Protein AF-A0A914GJY1-F1 (afdb_monomer_lite)

Foldseek 3Di:
DVVVVVVVVVVVVVVVVVVVPLQLVLLVLLLVLLVVLLVLLVVLLVLLVLLLVLVVPDPVPPQQPPNVLSVLVSVLSVLVSVLSVQLSVQSVVCSVVGGHDPDPVLSVQLVVLSVVVVVVVVPDDDDDDDDDDDSVVSNVVSVVVSVVSVVVSVVSVVSSVSSLVSTPCNVVSVVVSVVSVVVSVVSVVVSVVSVVVRVVD

Secondary structure (DSSP, 8-state):
-HHHHHHHHHHHHHHHHHHTTTTSHHHHHHHHHHHHHHHHHHHHHHHHHHHHHHHHTSS---STTHHHHHHHHHHHHHHHHHHHHHHHHHHHHTGGGPPP---HHHHHHHHHHHHHHHHHHH-----PPPPP--HHHHHHHHHHHHHHHHHHHHHHHHHHHHHHTT-TTHHHHHHHTHHHHHHHHHHHHHHHHHHHHHHH-

Radius of gyration: 23.26 Å; chains: 1; bounding box: 63×48×64 Å

pLDDT: mean 80.48, std 15.13, range [44.75, 97.62]

Structure (mmCIF, N/CA/C/O backbone):
data_AF-A0A914GJY1-F1
#
_entry.id   AF-A0A914GJY1-F1
#
loop_
_atom_site.group_PDB
_atom_site.id
_atom_site.type_symbol
_atom_site.label_atom_id
_atom_site.label_alt_id
_atom_site.label_comp_id
_atom_site.label_asym_id
_atom_site.label_entity_id
_atom_site.label_seq_id
_atom_site.pdbx_PDB_ins_code
_atom_site.Cartn_x
_atom_site.Cartn_y
_atom_site.Cartn_z
_atom_site.occupancy
_atom_site.B_iso_or_equiv
_atom_site.auth_seq_id
_atom_site.auth_comp_id
_atom_site.auth_asym_id
_atom_site.auth_atom_id
_atom_site.pdbx_PDB_model_num
ATOM 1 N N . MET A 1 1 ? -38.213 27.086 36.886 1.00 54.22 1 MET A N 1
ATOM 2 C CA . MET A 1 1 ? -38.023 25.679 36.464 1.00 54.22 1 MET A CA 1
ATOM 3 C C . MET A 1 1 ? -37.546 25.522 35.014 1.00 54.22 1 MET A C 1
ATOM 5 O O . MET A 1 1 ? -36.646 24.724 34.803 1.00 54.22 1 MET A O 1
ATOM 9 N N . LEU A 1 2 ? -38.019 26.310 34.032 1.00 52.31 2 LEU A N 1
ATOM 10 C CA . LEU A 1 2 ? -37.572 26.186 32.624 1.00 52.31 2 LEU A CA 1
ATOM 11 C C . LEU A 1 2 ? -36.054 26.357 32.381 1.00 52.31 2 LEU A C 1
ATOM 13 O O . LEU A 1 2 ? -35.502 25.686 31.516 1.00 52.31 2 LEU A O 1
ATOM 17 N N . LYS A 1 3 ? -35.358 27.206 33.153 1.00 54.81 3 LYS A N 1
ATOM 18 C CA . LYS A 1 3 ? -33.901 27.415 33.005 1.00 54.81 3 LYS A CA 1
ATOM 19 C C . LYS A 1 3 ? -33.065 26.168 33.341 1.00 54.81 3 LYS A C 1
ATOM 21 O O . LYS A 1 3 ? -32.012 25.972 32.751 1.00 54.81 3 LYS A O 1
ATOM 26 N N . PHE A 1 4 ? -33.545 25.316 34.249 1.00 54.59 4 PHE A N 1
ATOM 27 C CA . PHE A 1 4 ? -32.849 24.083 34.636 1.00 54.59 4 PHE A CA 1
ATOM 28 C C . PHE A 1 4 ? -32.958 23.004 33.553 1.00 54.59 4 PHE A C 1
ATOM 30 O O . PHE A 1 4 ? -31.985 22.311 33.276 1.00 54.59 4 PHE A O 1
ATOM 37 N N . ILE A 1 5 ? -34.118 22.917 32.893 1.00 65.62 5 ILE A N 1
ATOM 38 C CA . ILE A 1 5 ? -34.362 21.967 31.801 1.00 65.62 5 ILE A CA 1
ATOM 39 C C . ILE A 1 5 ? -33.460 22.302 30.606 1.00 65.62 5 ILE A C 1
ATOM 41 O O . ILE A 1 5 ? -32.773 21.418 30.107 1.00 65.62 5 ILE A O 1
ATOM 45 N N . PHE A 1 6 ? -33.361 23.582 30.225 1.00 64.06 6 PHE A N 1
ATOM 46 C CA . PHE A 1 6 ? -32.471 24.014 29.140 1.00 64.06 6 PHE A CA 1
ATOM 47 C C . PHE A 1 6 ? -30.992 23.701 29.409 1.00 64.06 6 PHE A C 1
ATOM 49 O O . PHE A 1 6 ? -30.307 23.234 28.503 1.00 64.06 6 PHE A O 1
ATOM 56 N N . CYS A 1 7 ? -30.498 23.894 30.638 1.00 64.94 7 CYS A N 1
ATOM 57 C CA . CYS A 1 7 ? -29.113 23.552 30.980 1.00 64.94 7 CYS A CA 1
ATOM 58 C 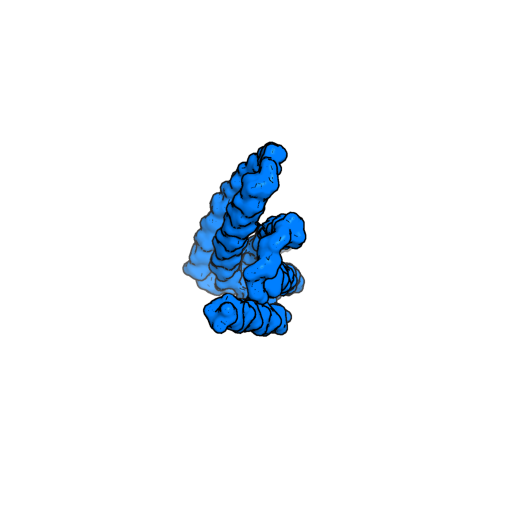C . CYS A 1 7 ? -28.836 22.047 30.885 1.00 64.94 7 CYS A C 1
ATOM 60 O O . CYS A 1 7 ? -27.784 21.654 30.387 1.00 64.94 7 CYS A O 1
ATOM 62 N N . ILE A 1 8 ? -29.774 21.203 31.324 1.00 67.31 8 ILE A N 1
ATOM 63 C CA . ILE A 1 8 ? -29.623 19.744 31.259 1.00 67.31 8 ILE A CA 1
ATOM 64 C C . ILE A 1 8 ? -29.657 19.270 29.799 1.00 67.31 8 ILE A C 1
ATOM 66 O O . ILE A 1 8 ? -28.807 18.481 29.396 1.00 67.31 8 ILE A O 1
ATOM 70 N N . SER A 1 9 ? -30.564 19.802 28.974 1.00 65.44 9 SER A N 1
ATOM 71 C CA . SER A 1 9 ? -30.626 19.485 27.541 1.00 65.44 9 SER A CA 1
ATOM 72 C C . SER A 1 9 ? -29.357 19.905 26.791 1.00 65.44 9 SER A C 1
ATOM 74 O O . SER A 1 9 ? -28.865 19.151 25.952 1.00 65.44 9 SER A O 1
ATOM 76 N N . LEU A 1 10 ? -28.790 21.074 27.119 1.00 62.69 10 LEU A N 1
ATOM 77 C CA . LEU A 1 10 ? -27.544 21.557 26.517 1.00 62.69 10 LEU A CA 1
ATOM 78 C C . LEU A 1 10 ? -26.340 20.702 26.944 1.00 62.69 10 LEU A C 1
ATOM 80 O O . LEU A 1 10 ? -25.514 20.347 26.109 1.00 62.69 10 LEU A O 1
ATOM 84 N N . LEU A 1 11 ? -26.263 20.320 28.224 1.00 59.31 11 LEU A N 1
ATOM 85 C CA . LEU A 1 11 ? -25.204 19.450 28.746 1.00 59.31 11 LEU A CA 1
ATOM 86 C C . LEU A 1 11 ? -25.262 18.044 28.135 1.00 59.31 11 LEU A C 1
ATOM 88 O O . LEU A 1 11 ? -24.224 17.517 27.750 1.00 59.31 11 LEU A O 1
ATOM 92 N N . ILE A 1 12 ? -26.453 17.464 27.960 1.00 62.69 12 ILE A N 1
ATOM 93 C CA . ILE A 1 12 ? -26.618 16.154 27.306 1.00 62.69 12 ILE A CA 1
ATOM 94 C C . ILE A 1 12 ? -26.189 16.215 25.829 1.00 62.69 12 ILE A C 1
ATOM 96 O O . ILE A 1 12 ? -25.520 15.301 25.346 1.00 62.69 12 ILE A O 1
ATOM 100 N N . LEU A 1 13 ? -26.505 17.301 25.113 1.00 56.94 13 LEU A N 1
ATOM 101 C CA . LEU A 1 13 ? -26.077 17.502 23.720 1.00 56.94 13 LEU A CA 1
ATOM 102 C C . LEU A 1 13 ? -24.557 17.681 23.575 1.00 56.94 13 LEU A C 1
ATOM 104 O O . LEU A 1 13 ? -23.968 17.171 22.617 1.00 56.94 13 LEU A O 1
ATOM 108 N N . ILE A 1 14 ? -23.914 18.367 24.524 1.00 58.53 14 ILE A N 1
ATOM 109 C CA . ILE A 1 14 ? -22.458 18.570 24.533 1.00 58.53 14 ILE A CA 1
ATOM 110 C C . ILE A 1 14 ? -21.733 17.275 24.931 1.00 58.53 14 ILE A C 1
ATOM 112 O O . ILE A 1 14 ? -20.758 16.902 24.280 1.00 58.53 14 ILE A O 1
ATOM 116 N N . CYS A 1 15 ? -22.229 16.542 25.933 1.00 50.97 15 CYS A N 1
ATOM 117 C CA . CYS A 1 15 ? -21.650 15.264 26.355 1.00 50.97 15 CYS A CA 1
ATOM 118 C C . CYS A 1 15 ? -21.777 14.181 25.277 1.00 50.97 15 CYS A C 1
ATOM 120 O O . CYS A 1 15 ? -20.811 13.461 25.040 1.00 50.97 15 CYS A O 1
ATOM 122 N N . ASN A 1 16 ? -22.911 14.099 24.570 1.00 50.75 16 ASN A N 1
ATOM 123 C CA . ASN A 1 16 ? -23.050 13.145 23.470 1.00 50.75 16 ASN A CA 1
ATOM 124 C C . ASN A 1 16 ? -22.098 13.471 22.312 1.00 50.75 16 ASN A C 1
ATOM 126 O O . ASN A 1 16 ? -21.442 12.568 21.814 1.00 50.75 16 ASN A O 1
ATOM 130 N N . ASN A 1 17 ? -21.919 14.739 21.927 1.00 49.06 17 ASN A N 1
ATOM 131 C CA . ASN A 1 17 ? -20.959 15.079 20.865 1.00 49.06 17 ASN A CA 1
ATOM 132 C C . ASN A 1 17 ? -19.495 14.808 21.256 1.00 49.06 17 ASN A C 1
ATOM 134 O O . ASN A 1 17 ? -18.688 14.475 20.391 1.00 49.06 17 ASN A O 1
ATOM 138 N N . TYR A 1 18 ? -19.140 14.916 22.541 1.00 45.25 18 TYR A N 1
ATOM 139 C CA . TYR A 1 18 ? -17.759 14.712 22.991 1.00 45.25 18 TYR A CA 1
ATOM 140 C C . TYR A 1 18 ? -17.352 13.230 23.056 1.00 45.25 18 TYR A C 1
ATOM 142 O O . TYR A 1 18 ? -16.187 12.904 22.843 1.00 45.25 18 TYR A O 1
ATOM 150 N N . VAL A 1 19 ? -18.300 12.318 23.300 1.00 45.97 19 VAL A N 1
ATOM 151 C CA . VAL A 1 19 ? -18.016 10.873 23.406 1.00 45.97 19 VAL A CA 1
ATOM 152 C C . VAL A 1 19 ? -17.827 10.210 22.030 1.00 45.97 19 VAL A C 1
ATOM 154 O O . VAL A 1 19 ? -17.056 9.261 21.910 1.00 45.97 19 VAL A O 1
ATOM 157 N N . PHE A 1 20 ? -18.429 10.742 20.960 1.00 46.06 20 PHE A N 1
ATOM 158 C CA . PHE A 1 20 ? -18.261 10.196 19.600 1.00 46.06 20 PHE A CA 1
ATOM 159 C C . PHE A 1 20 ? -16.915 10.544 18.931 1.00 46.06 20 PHE A C 1
ATOM 161 O O . PHE A 1 20 ? -16.546 9.910 17.941 1.00 46.06 20 PHE A O 1
ATOM 168 N N . GLY A 1 21 ? -16.157 11.513 19.459 1.00 49.25 21 GLY A N 1
ATOM 169 C CA . GLY A 1 21 ? -14.896 11.968 18.855 1.00 49.25 21 GLY A CA 1
ATOM 170 C C . GLY A 1 21 ? -13.715 10.998 18.999 1.00 49.25 21 GLY A C 1
ATOM 171 O O . GLY A 1 21 ? -12.808 11.015 18.170 1.00 49.25 21 GLY A O 1
ATOM 172 N N . ASP A 1 22 ? -13.728 10.134 20.018 1.00 58.69 22 ASP A N 1
ATOM 173 C CA . ASP A 1 22 ? -12.575 9.286 20.375 1.00 58.69 22 ASP A CA 1
ATOM 174 C C . ASP A 1 22 ? -12.608 7.911 19.671 1.00 58.69 22 ASP A C 1
ATOM 176 O O . ASP A 1 22 ? -11.579 7.268 19.456 1.00 58.69 22 ASP A O 1
ATOM 180 N N . VAL A 1 23 ? -13.800 7.458 19.260 1.00 63.50 23 VAL A N 1
ATOM 181 C CA . VAL A 1 23 ? -14.031 6.110 18.709 1.00 63.50 23 VAL A CA 1
ATOM 182 C C . VAL A 1 23 ? -13.524 5.977 17.270 1.00 63.50 23 VAL A C 1
ATOM 184 O O . VAL A 1 23 ? -12.837 5.016 16.921 1.00 63.50 23 VAL A O 1
ATOM 187 N N . THR A 1 24 ? -13.817 6.967 16.427 1.00 80.12 24 THR A N 1
ATOM 188 C CA . THR A 1 24 ? -13.477 6.944 14.994 1.00 80.12 24 THR A CA 1
ATOM 189 C C . THR A 1 24 ? -12.028 7.354 14.720 1.00 80.12 24 THR A C 1
ATOM 191 O O . THR A 1 24 ? -11.497 7.089 13.636 1.00 80.12 24 THR A O 1
ATOM 194 N N . GLN A 1 25 ? -11.349 7.937 15.714 1.00 85.88 25 GLN A N 1
ATOM 195 C CA . GLN A 1 25 ? -10.038 8.563 15.565 1.00 85.88 25 GLN A CA 1
ATOM 196 C C . GLN A 1 25 ? -8.974 7.600 15.016 1.00 85.88 25 GLN A C 1
ATOM 198 O O . GLN A 1 25 ? -8.203 7.967 14.130 1.00 85.88 25 GLN A O 1
ATOM 203 N N . PHE A 1 26 ? -8.912 6.350 15.491 1.00 88.81 26 PHE A N 1
ATOM 204 C CA . PHE A 1 26 ? -7.886 5.400 15.034 1.00 88.81 26 PHE A CA 1
ATOM 205 C C . PHE A 1 26 ? -8.090 4.943 13.586 1.00 88.81 26 PHE A C 1
ATOM 207 O O . PHE A 1 26 ? -7.110 4.790 12.850 1.00 88.81 26 PHE A O 1
ATOM 214 N N . CYS A 1 27 ? -9.340 4.747 13.162 1.00 91.94 27 CYS A N 1
ATOM 215 C CA . CYS A 1 27 ? -9.660 4.400 11.780 1.00 91.94 27 CYS A CA 1
ATOM 216 C C . CYS A 1 27 ? -9.466 5.587 10.832 1.00 91.94 27 CYS A C 1
ATOM 218 O O . CYS A 1 27 ? -8.887 5.410 9.760 1.00 91.94 27 CYS A O 1
ATOM 220 N N . ASP A 1 28 ? -9.831 6.798 11.251 1.00 90.81 28 ASP A N 1
ATOM 221 C CA . ASP A 1 28 ? -9.557 8.023 10.494 1.00 90.81 28 ASP A CA 1
ATOM 222 C C . ASP A 1 28 ? -8.043 8.253 10.324 1.00 90.81 28 ASP A C 1
ATOM 224 O O . ASP A 1 28 ? -7.530 8.456 9.222 1.00 90.81 28 ASP A O 1
ATOM 228 N N . ASN A 1 29 ? -7.275 8.082 11.401 1.00 89.50 29 ASN A N 1
ATOM 229 C CA . ASN A 1 29 ? -5.815 8.135 11.356 1.00 89.50 29 ASN A CA 1
ATOM 230 C C . ASN A 1 29 ? -5.211 7.070 10.430 1.00 89.50 29 ASN A C 1
ATOM 232 O O . ASN A 1 29 ? -4.209 7.319 9.748 1.00 89.50 29 ASN A O 1
ATOM 236 N N . TYR A 1 30 ? -5.804 5.874 10.388 1.00 93.00 30 TYR A N 1
ATOM 237 C CA . TYR A 1 30 ? -5.396 4.844 9.444 1.00 93.00 30 TYR A CA 1
ATOM 238 C C . TYR A 1 30 ? -5.675 5.264 7.995 1.00 93.00 30 TYR A C 1
ATOM 240 O O . TYR A 1 30 ? -4.777 5.139 7.157 1.00 93.00 30 TYR A O 1
ATOM 248 N N . ALA A 1 31 ? -6.856 5.821 7.710 1.00 94.06 31 ALA A N 1
ATOM 249 C CA . ALA A 1 31 ? -7.216 6.339 6.391 1.00 94.06 31 ALA A CA 1
ATOM 250 C C . ALA A 1 31 ? -6.254 7.446 5.927 1.00 94.06 31 ALA A C 1
ATOM 252 O O . ALA A 1 31 ? -5.714 7.360 4.823 1.00 94.06 31 ALA A O 1
ATOM 253 N N . LYS A 1 32 ? -5.920 8.405 6.800 1.00 92.06 32 LYS A N 1
ATOM 254 C CA . LYS A 1 32 ? -4.904 9.445 6.535 1.00 92.06 32 LYS A CA 1
ATOM 255 C C . LYS A 1 32 ? -3.522 8.857 6.234 1.00 92.06 32 LYS A C 1
ATOM 257 O O . LYS A 1 32 ? -2.812 9.325 5.345 1.00 92.06 32 LYS A O 1
ATOM 262 N N . CYS A 1 33 ? -3.119 7.795 6.938 1.00 92.75 33 CYS A N 1
ATOM 263 C CA . CYS A 1 33 ? -1.865 7.107 6.620 1.00 92.75 33 CYS A CA 1
ATOM 264 C C . CYS A 1 33 ? -1.912 6.450 5.232 1.00 92.75 33 CYS A C 1
ATOM 266 O O . CYS A 1 33 ? -0.930 6.502 4.487 1.00 92.75 33 CYS A O 1
ATOM 268 N N . LEU A 1 34 ? -3.040 5.825 4.877 1.00 95.12 34 LEU A N 1
ATOM 269 C CA . LEU A 1 34 ? -3.232 5.213 3.562 1.00 95.12 34 LEU A CA 1
ATOM 270 C C . LEU A 1 34 ? -3.213 6.248 2.437 1.00 95.12 34 LEU A C 1
ATOM 272 O O . LEU A 1 34 ? -2.607 5.983 1.405 1.00 95.12 34 LEU A O 1
ATOM 276 N N . GLU A 1 35 ? -3.786 7.428 2.649 1.00 94.50 35 GLU A N 1
ATOM 277 C CA . GLU A 1 35 ? -3.726 8.543 1.702 1.00 94.50 35 GLU A CA 1
ATOM 278 C C . GLU A 1 35 ? -2.277 8.968 1.412 1.00 94.50 35 GLU A C 1
ATOM 280 O O . GLU A 1 35 ? -1.859 9.052 0.259 1.00 94.50 35 GLU A O 1
ATOM 285 N N . GLN A 1 36 ? -1.448 9.122 2.444 1.00 91.94 36 GLN A N 1
ATOM 286 C CA . GLN A 1 36 ? -0.023 9.410 2.243 1.00 91.94 36 GLN A CA 1
ATOM 287 C C . GLN A 1 36 ? 0.720 8.257 1.561 1.00 91.94 36 GLN A C 1
ATOM 289 O O . GLN A 1 36 ? 1.655 8.469 0.782 1.00 91.94 36 GLN A O 1
ATOM 294 N N . LEU A 1 37 ? 0.346 7.011 1.870 1.00 93.62 37 LEU A N 1
ATOM 295 C CA . LEU A 1 37 ? 0.903 5.842 1.196 1.00 93.62 37 LEU A CA 1
ATOM 296 C C . LEU A 1 37 ? 0.558 5.852 -0.292 1.00 93.62 37 LEU A C 1
ATOM 298 O O . LEU A 1 37 ? 1.426 5.531 -1.106 1.00 93.62 37 LEU A O 1
ATOM 302 N N . GLU A 1 38 ? -0.664 6.241 -0.633 1.00 94.81 38 GLU A N 1
ATOM 303 C CA . GLU A 1 38 ? -1.133 6.409 -1.999 1.00 94.81 38 GLU A CA 1
ATOM 304 C C . GLU A 1 38 ? -0.347 7.503 -2.728 1.00 94.81 38 GLU A C 1
ATOM 306 O O . GLU A 1 38 ? 0.230 7.229 -3.783 1.00 94.81 38 GLU A O 1
ATOM 311 N N . GLU A 1 39 ? -0.232 8.702 -2.148 1.00 92.56 39 GLU A N 1
ATOM 312 C CA . GLU A 1 39 ? 0.570 9.799 -2.706 1.00 92.56 39 GLU A CA 1
ATOM 313 C C . GLU A 1 39 ? 1.999 9.317 -2.994 1.00 92.56 39 GLU A C 1
ATOM 315 O O . GLU A 1 39 ? 2.532 9.474 -4.099 1.00 92.56 39 GLU A O 1
ATOM 320 N N . LYS A 1 40 ? 2.598 8.601 -2.035 1.00 90.75 40 LYS A N 1
ATOM 321 C CA . LYS A 1 40 ? 3.940 8.052 -2.212 1.00 90.75 40 LYS A CA 1
ATOM 322 C C . LYS A 1 40 ? 4.007 6.968 -3.287 1.00 90.75 40 LYS A C 1
ATOM 324 O O . LYS A 1 40 ? 5.017 6.844 -3.983 1.00 90.75 40 LYS A O 1
ATOM 329 N N . GLN A 1 41 ? 2.970 6.147 -3.429 1.00 92.94 41 GLN A N 1
ATOM 330 C CA . GLN A 1 41 ? 2.875 5.149 -4.493 1.00 92.94 41 GLN A CA 1
ATOM 331 C C . GLN A 1 41 ? 2.775 5.809 -5.874 1.00 92.94 41 GLN A C 1
ATOM 333 O O . GLN A 1 41 ? 3.468 5.349 -6.790 1.00 92.94 41 GLN A O 1
ATOM 338 N N . ARG A 1 42 ? 1.996 6.893 -6.013 1.00 92.81 42 ARG A N 1
ATOM 339 C CA . ARG A 1 42 ? 1.894 7.697 -7.244 1.00 92.81 42 ARG A CA 1
ATOM 340 C C . ARG A 1 42 ? 3.249 8.309 -7.611 1.00 92.81 42 ARG A C 1
ATOM 342 O O . ARG A 1 42 ? 3.744 8.062 -8.710 1.00 92.81 42 ARG A O 1
ATOM 349 N N . GLU A 1 43 ? 3.919 8.949 -6.654 1.00 88.94 43 GLU A N 1
ATOM 350 C CA . GLU A 1 43 ? 5.268 9.508 -6.831 1.00 88.94 43 GLU A CA 1
ATOM 351 C C . GLU A 1 43 ? 6.279 8.434 -7.281 1.00 88.94 43 GLU A C 1
ATOM 353 O O . GLU A 1 43 ? 7.076 8.630 -8.205 1.00 88.94 43 GLU A O 1
ATOM 358 N N . CYS A 1 44 ? 6.243 7.246 -6.666 1.00 88.06 44 CYS A N 1
ATOM 359 C CA . CYS A 1 44 ? 7.123 6.162 -7.090 1.00 88.06 44 CYS A CA 1
ATOM 360 C C . CYS A 1 44 ? 6.814 5.705 -8.516 1.00 88.06 44 CYS A C 1
ATOM 362 O O . CYS A 1 44 ? 7.756 5.430 -9.262 1.00 88.06 44 CYS A O 1
ATOM 364 N N . ARG A 1 45 ? 5.537 5.623 -8.912 1.00 87.62 45 ARG A N 1
ATOM 365 C CA . ARG A 1 45 ? 5.120 5.208 -10.260 1.00 87.62 45 ARG A CA 1
ATOM 366 C C . ARG A 1 45 ? 5.701 6.117 -11.342 1.00 87.62 45 ARG A C 1
ATOM 368 O O . ARG A 1 45 ? 6.173 5.603 -12.355 1.00 87.62 45 ARG A O 1
ATOM 375 N N . GLU A 1 46 ? 5.765 7.422 -11.101 1.00 86.44 46 GLU A N 1
ATOM 376 C CA . GLU A 1 46 ? 6.435 8.373 -11.998 1.00 86.44 46 GLU A CA 1
ATOM 377 C C . GLU A 1 46 ? 7.934 8.077 -12.130 1.00 86.44 46 GLU A C 1
ATOM 379 O O . GLU A 1 46 ? 8.469 8.028 -13.240 1.00 86.44 46 GLU A O 1
ATOM 384 N N . SER A 1 47 ? 8.614 7.784 -11.013 1.00 82.81 47 SER A N 1
ATOM 385 C CA . SER A 1 47 ? 10.038 7.413 -11.037 1.00 82.81 47 SER A CA 1
ATOM 386 C C . SER A 1 47 ? 10.300 6.121 -11.830 1.00 82.81 47 SER A C 1
ATOM 388 O O . SER A 1 47 ? 11.288 6.035 -12.564 1.00 82.81 47 SER A O 1
ATOM 390 N N . PHE A 1 48 ? 9.389 5.142 -11.749 1.00 82.88 48 PHE A N 1
ATOM 391 C CA . PHE A 1 48 ? 9.437 3.913 -12.547 1.00 82.88 48 PHE A CA 1
ATOM 392 C C . PHE A 1 48 ? 9.177 4.183 -14.031 1.00 82.88 48 PHE A C 1
ATOM 394 O O . PHE A 1 48 ? 9.866 3.632 -14.886 1.00 82.88 48 PHE A O 1
ATOM 401 N N . ALA A 1 49 ? 8.217 5.050 -14.358 1.00 83.94 49 ALA A N 1
ATOM 402 C CA . ALA A 1 49 ? 7.939 5.426 -15.741 1.00 83.94 49 ALA A CA 1
ATOM 403 C C . ALA A 1 49 ? 9.147 6.129 -16.385 1.00 83.94 49 ALA A C 1
ATOM 405 O O . ALA A 1 49 ? 9.526 5.815 -17.511 1.00 83.94 49 ALA A O 1
ATOM 406 N N . LEU A 1 50 ? 9.817 7.021 -15.647 1.00 82.19 50 LEU A N 1
ATOM 407 C CA . LEU A 1 50 ? 11.049 7.660 -16.110 1.00 82.19 50 LEU A CA 1
ATOM 408 C C . LEU A 1 50 ? 12.177 6.639 -16.313 1.00 82.19 50 LEU A C 1
ATOM 410 O O . LEU A 1 50 ? 12.937 6.739 -17.276 1.00 82.19 50 LEU A O 1
ATOM 414 N N . ARG A 1 51 ? 12.278 5.633 -15.434 1.00 79.44 51 ARG A N 1
ATOM 415 C CA . ARG A 1 51 ? 13.237 4.535 -15.592 1.00 79.44 51 ARG A CA 1
ATOM 416 C C . ARG A 1 51 ? 12.975 3.727 -16.859 1.00 79.44 51 ARG A C 1
ATOM 418 O O . ARG A 1 51 ? 13.943 3.391 -17.536 1.00 79.44 51 ARG A O 1
ATOM 425 N N . ARG A 1 52 ? 11.707 3.446 -17.169 1.00 78.94 52 ARG A N 1
ATOM 426 C CA . ARG A 1 52 ? 11.293 2.739 -18.386 1.00 78.94 52 ARG A CA 1
ATOM 427 C C . ARG A 1 52 ? 11.768 3.465 -19.641 1.00 78.94 52 ARG A C 1
ATOM 429 O O . ARG A 1 52 ? 12.499 2.870 -20.419 1.00 78.94 52 ARG A O 1
ATOM 436 N N . LYS A 1 53 ? 11.466 4.762 -19.757 1.00 80.75 53 LYS A N 1
ATOM 437 C CA . LYS A 1 53 ? 11.889 5.595 -20.898 1.00 80.75 53 LYS A CA 1
ATOM 438 C C . LYS A 1 53 ? 13.408 5.578 -21.093 1.00 80.75 53 LYS A C 1
ATOM 440 O O . LYS A 1 53 ? 13.893 5.372 -22.191 1.00 80.75 53 LYS A O 1
ATOM 445 N N . VAL A 1 54 ? 14.177 5.699 -20.005 1.00 77.94 54 VAL A N 1
ATOM 446 C CA . VAL A 1 54 ? 15.653 5.646 -20.059 1.00 77.94 54 VAL A CA 1
ATOM 447 C C . VAL A 1 54 ? 16.188 4.265 -20.469 1.00 77.94 54 VAL A C 1
ATOM 449 O O . VAL A 1 54 ? 17.309 4.176 -20.963 1.00 77.94 54 VAL A O 1
ATOM 452 N N . LEU A 1 55 ? 15.447 3.184 -20.205 1.00 73.81 55 LEU A N 1
ATOM 453 C CA . LEU A 1 55 ? 15.814 1.840 -20.658 1.00 73.81 55 LEU A CA 1
ATOM 454 C C . LEU A 1 55 ? 15.481 1.642 -22.141 1.00 73.81 55 LEU A C 1
ATOM 456 O O . LEU A 1 55 ? 16.308 1.067 -22.834 1.00 73.81 55 LEU A O 1
ATOM 460 N N . GLU A 1 56 ? 14.332 2.142 -22.601 1.00 74.44 56 GLU A N 1
ATOM 461 C CA . GLU A 1 56 ? 13.910 2.122 -24.012 1.00 74.44 56 GLU A CA 1
ATOM 462 C C . GLU A 1 56 ? 14.832 2.977 -24.902 1.00 74.44 56 GLU A C 1
ATOM 464 O O . GLU A 1 56 ? 15.141 2.579 -26.014 1.00 74.44 56 GLU A O 1
ATOM 469 N N . GLU A 1 57 ? 15.341 4.108 -24.397 1.00 73.75 57 GLU A N 1
ATOM 470 C CA . GLU A 1 57 ? 16.322 4.969 -25.089 1.00 73.75 57 GLU A CA 1
ATOM 471 C C . GLU A 1 57 ? 17.745 4.371 -25.164 1.00 73.75 57 GLU A C 1
ATOM 473 O O . GLU A 1 57 ? 18.640 4.988 -25.742 1.00 73.75 57 GLU A O 1
ATOM 478 N N . SER A 1 58 ? 18.010 3.233 -24.515 1.00 63.31 58 SER A N 1
ATOM 479 C CA . SER A 1 58 ? 19.328 2.593 -24.543 1.00 63.31 58 SER A CA 1
ATOM 480 C C . SER A 1 58 ? 19.275 1.289 -25.329 1.00 63.31 58 SER A C 1
ATOM 482 O O . SER A 1 58 ? 18.564 0.391 -24.894 1.00 63.31 58 SER A O 1
ATOM 484 N N . ASP A 1 59 ? 20.114 1.137 -26.363 1.00 57.12 59 ASP A N 1
ATOM 485 C CA . ASP A 1 59 ? 20.309 -0.092 -27.178 1.00 57.12 59 ASP A CA 1
ATOM 486 C C . ASP A 1 59 ? 20.833 -1.314 -26.380 1.00 57.12 59 ASP A C 1
ATOM 488 O O . ASP A 1 59 ? 21.301 -2.313 -26.917 1.00 57.12 59 ASP A O 1
ATOM 492 N N . ASP A 1 60 ? 20.767 -1.253 -25.051 1.00 57.22 60 ASP A N 1
ATOM 493 C CA . ASP A 1 60 ? 21.179 -2.271 -24.084 1.00 57.22 60 ASP A CA 1
ATOM 494 C C . ASP A 1 60 ? 20.059 -3.325 -23.904 1.00 57.22 60 ASP A C 1
ATOM 496 O O . ASP A 1 60 ? 19.717 -3.715 -22.774 1.00 57.22 60 ASP A O 1
ATOM 500 N N . ASP A 1 61 ? 19.478 -3.742 -25.040 1.00 51.41 61 ASP A N 1
ATOM 501 C CA . ASP A 1 61 ? 18.352 -4.680 -25.201 1.00 51.41 61 ASP A CA 1
ATOM 502 C C . ASP A 1 61 ? 18.778 -6.149 -24.961 1.00 51.41 61 ASP A C 1
ATOM 504 O O . ASP A 1 61 ? 17.968 -7.069 -24.879 1.00 51.41 61 ASP A O 1
ATOM 508 N N . SER A 1 62 ? 20.073 -6.386 -24.723 1.00 54.62 62 SER A N 1
ATOM 509 C CA . SER A 1 62 ? 20.698 -7.714 -24.637 1.00 54.62 62 SER A CA 1
ATOM 510 C C . SER A 1 62 ? 20.538 -8.459 -23.300 1.00 54.62 62 SER A C 1
ATOM 512 O O . SER A 1 62 ? 21.287 -9.390 -23.014 1.00 54.62 62 SER A O 1
ATOM 514 N N . LYS A 1 63 ? 19.565 -8.113 -22.442 1.00 61.53 63 LYS A N 1
ATOM 515 C CA . LYS A 1 63 ? 19.241 -8.959 -21.270 1.00 61.53 63 LYS A CA 1
ATOM 516 C C . LYS A 1 63 ? 17.814 -9.474 -21.356 1.00 61.53 63 LYS A C 1
ATOM 518 O O . LYS A 1 63 ? 16.896 -8.731 -21.015 1.00 61.53 63 LYS A O 1
ATOM 523 N N . CYS A 1 64 ? 17.693 -10.767 -21.667 1.00 61.59 64 CYS A N 1
ATOM 524 C CA . CYS A 1 64 ? 16.513 -11.647 -21.752 1.00 61.59 64 CYS A CA 1
ATOM 525 C C . CYS A 1 64 ? 15.264 -11.292 -20.885 1.00 61.59 64 CYS A C 1
ATOM 527 O O . CYS A 1 64 ? 14.150 -11.650 -21.249 1.00 61.59 64 CYS A O 1
ATOM 529 N N . SER A 1 65 ? 15.364 -10.542 -19.772 1.00 64.69 65 SER A N 1
ATOM 530 C CA . SER A 1 65 ? 14.187 -10.047 -19.017 1.00 64.69 65 SER A CA 1
ATOM 531 C C . SER A 1 65 ? 14.269 -8.650 -18.395 1.00 64.69 65 SER A C 1
ATOM 533 O O . SER A 1 65 ? 13.519 -8.368 -17.458 1.00 64.69 65 SER A O 1
ATOM 535 N N . LYS A 1 66 ? 15.122 -7.718 -18.841 1.00 72.88 66 LYS A N 1
ATOM 536 C CA . LYS A 1 66 ? 15.097 -6.360 -18.238 1.00 72.88 66 LYS A CA 1
ATOM 537 C C . LYS A 1 66 ? 13.739 -5.670 -18.439 1.00 72.88 66 LYS A C 1
ATOM 539 O O . LYS A 1 66 ? 13.182 -5.175 -17.460 1.00 72.88 66 LYS A O 1
ATOM 544 N N . LYS A 1 67 ? 13.209 -5.686 -19.667 1.00 75.94 67 LYS A N 1
ATOM 545 C CA . LYS A 1 67 ? 11.928 -5.062 -20.036 1.00 75.94 67 LYS A CA 1
ATOM 546 C C . LYS A 1 67 ? 10.744 -5.771 -19.375 1.00 75.94 67 LYS A C 1
ATOM 548 O O . LYS A 1 67 ? 10.075 -5.173 -18.542 1.00 75.94 67 LYS A O 1
ATOM 553 N N . ARG A 1 68 ? 10.609 -7.088 -19.586 1.00 82.19 68 ARG A N 1
ATOM 554 C CA . ARG A 1 68 ? 9.553 -7.913 -18.968 1.00 82.19 68 ARG A CA 1
ATOM 555 C C . ARG A 1 68 ? 9.521 -7.810 -17.441 1.00 82.19 68 ARG A C 1
ATOM 557 O O . ARG A 1 68 ? 8.459 -7.616 -16.861 1.00 82.19 68 ARG A O 1
ATOM 564 N N . ASN A 1 69 ? 10.670 -7.885 -16.760 1.00 83.75 69 ASN A N 1
ATOM 565 C CA . ASN A 1 69 ? 10.695 -7.706 -15.304 1.00 83.75 69 ASN A CA 1
ATOM 566 C C . ASN A 1 69 ? 10.270 -6.293 -14.900 1.00 83.75 69 ASN A C 1
ATOM 568 O O . ASN A 1 69 ? 9.624 -6.128 -13.867 1.00 83.75 69 ASN A O 1
ATOM 572 N N . HIS A 1 70 ? 10.673 -5.274 -15.663 1.00 82.88 70 HIS A N 1
ATOM 573 C CA . HIS A 1 70 ? 10.293 -3.894 -15.395 1.00 82.88 70 HIS A CA 1
ATOM 574 C C . HIS A 1 70 ? 8.779 -3.695 -15.538 1.00 82.88 70 HIS A C 1
ATOM 576 O O . HIS A 1 70 ? 8.172 -3.091 -14.654 1.00 82.88 70 HIS A O 1
ATOM 582 N N . ASP A 1 71 ? 8.171 -4.259 -16.581 1.00 84.69 71 ASP A N 1
ATOM 583 C CA . ASP A 1 71 ? 6.724 -4.214 -16.808 1.00 84.69 71 ASP A CA 1
ATOM 584 C C . ASP A 1 71 ? 5.964 -4.921 -15.678 1.00 84.69 71 ASP A C 1
ATOM 586 O O . ASP A 1 71 ? 5.098 -4.317 -15.046 1.00 84.69 71 ASP A O 1
ATOM 590 N N . LEU A 1 72 ? 6.401 -6.121 -15.278 1.00 89.50 72 LEU A N 1
ATOM 591 C CA . LEU A 1 72 ? 5.837 -6.823 -14.118 1.00 89.50 72 LEU A CA 1
ATOM 592 C C . LEU A 1 72 ? 5.958 -5.999 -12.818 1.00 89.50 72 LEU A C 1
ATOM 594 O O . LEU A 1 72 ? 5.026 -5.957 -12.018 1.00 89.50 72 LEU A O 1
ATOM 598 N N . HIS A 1 73 ? 7.085 -5.312 -12.578 1.00 87.38 73 HIS A N 1
ATOM 599 C CA . HIS A 1 73 ? 7.239 -4.414 -11.415 1.00 87.38 73 HIS A CA 1
ATOM 600 C C . HIS A 1 73 ? 6.294 -3.213 -11.467 1.00 87.38 73 HIS A C 1
ATOM 602 O O . HIS A 1 73 ? 5.794 -2.776 -10.420 1.00 87.38 73 HIS A O 1
ATOM 608 N N . TYR A 1 74 ? 6.083 -2.663 -12.660 1.00 87.69 74 TYR A N 1
ATOM 609 C CA . TYR A 1 74 ? 5.182 -1.544 -12.889 1.00 87.69 74 TYR A CA 1
ATOM 610 C C . TYR A 1 74 ? 3.730 -1.947 -12.614 1.00 87.69 74 TYR A C 1
ATOM 612 O O . TYR A 1 74 ? 3.054 -1.276 -11.833 1.00 87.69 74 TYR A O 1
ATOM 620 N N . GLU A 1 75 ? 3.292 -3.088 -13.146 1.00 91.38 75 GLU A N 1
ATOM 621 C CA . GLU A 1 75 ? 1.951 -3.639 -12.928 1.00 91.38 75 GLU A CA 1
ATOM 622 C C . GLU A 1 75 ? 1.707 -4.000 -11.459 1.00 91.38 75 GLU A C 1
ATOM 624 O O . GLU A 1 75 ? 0.708 -3.580 -10.877 1.00 91.38 75 GLU A O 1
ATOM 629 N N . ILE A 1 76 ? 2.664 -4.665 -10.795 1.00 92.12 76 ILE A N 1
ATOM 630 C CA . ILE A 1 76 ? 2.587 -4.915 -9.345 1.00 92.12 76 ILE A CA 1
ATOM 631 C C . ILE A 1 76 ? 2.423 -3.595 -8.584 1.00 92.12 76 ILE A C 1
ATOM 633 O O . ILE A 1 76 ? 1.671 -3.525 -7.613 1.00 92.12 76 ILE A O 1
ATOM 637 N N . THR A 1 77 ? 3.141 -2.542 -8.979 1.00 90.56 77 THR A N 1
ATOM 638 C CA . THR A 1 77 ? 3.042 -1.239 -8.310 1.00 90.56 77 THR A CA 1
ATOM 639 C C . THR A 1 77 ? 1.674 -0.593 -8.535 1.00 90.56 77 THR A C 1
ATOM 641 O O . THR A 1 77 ? 1.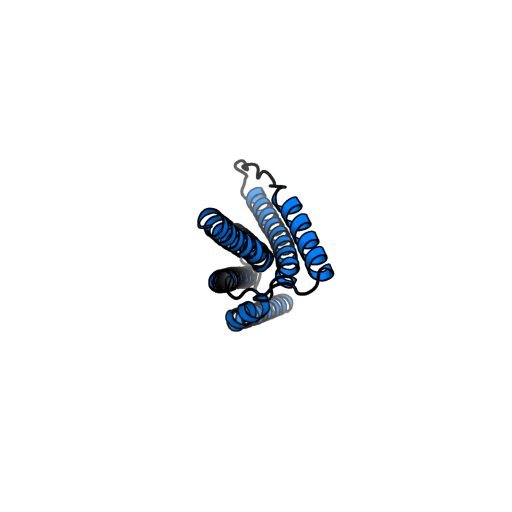122 -0.058 -7.577 1.00 90.56 77 THR A O 1
ATOM 644 N N . ALA A 1 78 ? 1.103 -0.699 -9.738 1.00 92.62 78 ALA A N 1
ATOM 645 C CA . ALA A 1 78 ? -0.245 -0.220 -10.041 1.00 92.62 78 ALA A CA 1
ATOM 646 C C . ALA A 1 78 ? -1.322 -0.970 -9.238 1.00 92.62 78 ALA A C 1
ATOM 648 O O . ALA A 1 78 ? -2.169 -0.337 -8.614 1.00 92.62 78 ALA A O 1
ATOM 649 N N . LEU A 1 79 ? -1.238 -2.301 -9.152 1.00 95.31 79 LEU A N 1
ATOM 650 C CA . LEU A 1 79 ? -2.162 -3.096 -8.337 1.00 95.31 79 LEU A CA 1
ATOM 651 C C . LEU A 1 79 ? -2.057 -2.760 -6.843 1.00 95.31 79 LEU A C 1
ATOM 653 O O . LEU A 1 79 ? -3.067 -2.699 -6.148 1.00 95.31 79 LEU A O 1
ATOM 657 N N . ASN A 1 80 ? -0.846 -2.512 -6.329 1.00 94.62 80 ASN A N 1
ATOM 658 C CA . ASN A 1 80 ? -0.676 -2.083 -4.937 1.00 94.62 80 ASN A CA 1
ATOM 659 C C . ASN A 1 80 ? -1.256 -0.688 -4.681 1.00 94.62 80 ASN A C 1
ATOM 661 O O . ASN A 1 80 ? -1.757 -0.468 -3.586 1.00 94.62 80 ASN A O 1
ATOM 665 N N . LEU A 1 81 ? -1.174 0.230 -5.650 1.00 95.50 81 LEU A N 1
ATOM 666 C CA . LEU A 1 81 ? -1.826 1.538 -5.563 1.00 95.50 81 LEU A CA 1
ATOM 667 C C . LEU A 1 81 ? -3.344 1.359 -5.470 1.00 95.50 81 LEU A C 1
ATOM 669 O O . LEU A 1 81 ? -3.946 1.805 -4.500 1.00 95.50 81 LEU A O 1
ATOM 673 N N . ARG A 1 82 ? -3.931 0.595 -6.400 1.00 96.69 82 ARG A N 1
ATOM 674 C CA . ARG A 1 82 ? -5.376 0.335 -6.409 1.00 96.69 82 ARG A CA 1
ATOM 675 C C . ARG A 1 82 ? -5.863 -0.359 -5.139 1.00 96.69 82 ARG A C 1
ATOM 677 O O . ARG A 1 82 ? -6.939 -0.068 -4.633 1.00 96.69 82 ARG A O 1
ATOM 684 N N . LYS A 1 83 ? -5.053 -1.268 -4.593 1.00 97.12 83 LYS A N 1
ATOM 685 C CA . LYS A 1 83 ? -5.330 -1.906 -3.305 1.00 97.12 83 LYS A CA 1
ATOM 686 C C . LYS A 1 83 ? -5.377 -0.875 -2.172 1.00 97.12 83 LYS A C 1
ATOM 688 O O . LYS A 1 83 ? -6.273 -0.956 -1.341 1.00 97.12 83 LYS A O 1
ATOM 693 N N . THR A 1 84 ? -4.410 0.041 -2.107 1.00 97.38 84 THR A N 1
ATOM 694 C CA . THR A 1 84 ? -4.386 1.100 -1.086 1.00 97.38 84 THR A CA 1
ATOM 695 C C . THR A 1 84 ? -5.623 1.988 -1.191 1.00 97.38 84 THR A C 1
ATOM 697 O O . THR A 1 84 ? -6.268 2.198 -0.170 1.00 97.38 84 THR A O 1
ATOM 700 N N . GLU A 1 85 ? -5.966 2.437 -2.406 1.00 97.06 85 GLU A N 1
ATOM 701 C CA . GLU A 1 85 ? -7.170 3.235 -2.698 1.00 97.06 85 GLU A CA 1
ATOM 702 C C . GLU A 1 85 ? -8.423 2.521 -2.173 1.00 97.06 85 GLU A C 1
ATOM 704 O O . GLU A 1 85 ? -9.093 3.028 -1.282 1.00 97.06 85 GLU A O 1
ATOM 709 N N . ASN A 1 86 ? -8.661 1.276 -2.606 1.00 97.44 86 ASN A N 1
ATOM 710 C CA . ASN A 1 86 ? -9.840 0.507 -2.197 1.00 97.44 86 ASN A CA 1
ATOM 711 C C . ASN A 1 86 ? -9.947 0.315 -0.678 1.00 97.44 86 ASN A C 1
ATOM 713 O O . ASN A 1 86 ? -11.050 0.332 -0.133 1.00 97.44 86 ASN A O 1
ATOM 717 N N . ILE A 1 87 ? -8.824 0.072 0.007 1.00 97.62 87 ILE A N 1
ATOM 718 C CA . ILE A 1 87 ? -8.833 -0.083 1.466 1.00 97.62 87 ILE A CA 1
ATOM 719 C C . ILE A 1 87 ? -9.145 1.261 2.121 1.00 97.62 87 ILE A C 1
ATOM 721 O O . ILE A 1 87 ? -9.974 1.290 3.022 1.00 97.62 87 ILE A O 1
ATOM 725 N N . ARG A 1 88 ? -8.516 2.358 1.684 1.00 97.31 88 ARG A N 1
ATOM 726 C CA . ARG A 1 88 ? -8.776 3.694 2.236 1.00 97.31 88 ARG A CA 1
ATOM 727 C C . ARG A 1 88 ? -10.246 4.064 2.075 1.00 97.31 88 ARG A C 1
ATOM 729 O O . ARG A 1 88 ? -10.875 4.412 3.069 1.00 97.31 88 ARG A O 1
ATOM 736 N N . ASP A 1 89 ? -10.768 3.936 0.860 1.00 97.25 89 ASP A N 1
ATOM 737 C CA . ASP A 1 89 ? -12.144 4.301 0.527 1.00 97.25 89 ASP A CA 1
ATOM 738 C C . ASP A 1 89 ? -13.124 3.458 1.354 1.00 97.25 89 ASP A C 1
ATOM 740 O O . ASP A 1 89 ? -14.017 3.997 1.995 1.00 97.25 89 ASP A O 1
ATOM 744 N N . CYS A 1 90 ? -12.876 2.148 1.480 1.00 97.56 90 CYS A N 1
ATOM 745 C CA . CYS A 1 90 ? -13.663 1.275 2.353 1.00 97.56 90 CYS A CA 1
ATOM 746 C C . CYS A 1 90 ? -13.660 1.725 3.822 1.00 97.56 90 CYS A C 1
ATOM 748 O O . CYS A 1 90 ? -14.708 1.701 4.464 1.00 97.56 90 CYS A O 1
ATOM 750 N N . ILE A 1 91 ? -12.504 2.125 4.367 1.00 95.75 91 ILE A N 1
ATOM 751 C CA . ILE A 1 91 ? -12.424 2.619 5.748 1.00 95.75 91 ILE A CA 1
ATOM 752 C C . ILE A 1 91 ? -13.241 3.903 5.887 1.00 95.75 91 ILE A C 1
ATOM 754 O O . ILE A 1 91 ? -14.043 3.987 6.808 1.00 95.75 91 ILE A O 1
ATOM 758 N N . GLN A 1 92 ? -13.073 4.859 4.967 1.00 94.56 92 GLN A N 1
ATOM 759 C CA . GLN A 1 92 ? -13.787 6.140 4.975 1.00 94.56 92 GLN A CA 1
ATOM 760 C C . GLN A 1 92 ? -15.307 5.956 4.884 1.00 94.56 92 GLN A C 1
ATOM 762 O O . GLN A 1 92 ? -16.032 6.518 5.697 1.00 94.56 92 GLN A O 1
ATOM 767 N N . GLU A 1 93 ? -15.774 5.105 3.966 1.00 95.25 93 GLU A N 1
ATOM 768 C CA . GLU A 1 93 ? -17.190 4.743 3.794 1.00 95.25 93 GLU A CA 1
ATOM 769 C C . GLU A 1 93 ? -17.802 4.089 5.041 1.00 95.25 93 GLU A C 1
ATOM 771 O O . GLU A 1 93 ? -19.015 4.094 5.204 1.00 95.25 93 GLU A O 1
ATOM 776 N N . ASN A 1 94 ? -16.986 3.474 5.903 1.00 93.62 94 ASN A N 1
ATOM 777 C CA . ASN A 1 94 ? -17.454 2.719 7.06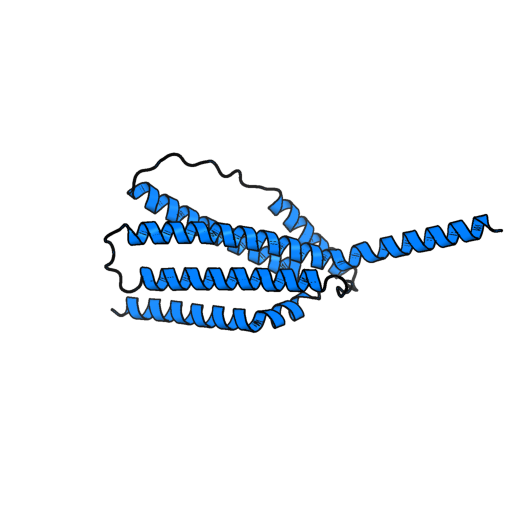4 1.00 93.62 94 ASN A CA 1
ATOM 778 C C . ASN A 1 94 ? -17.039 3.366 8.395 1.00 93.62 94 ASN A C 1
ATOM 780 O O . ASN A 1 94 ? -17.163 2.704 9.422 1.00 93.62 94 ASN A O 1
ATOM 784 N N . LEU A 1 95 ? -16.552 4.615 8.410 1.00 91.25 95 LEU A N 1
ATOM 785 C CA . LEU A 1 95 ? -16.048 5.265 9.632 1.00 91.25 95 LEU A CA 1
ATOM 786 C C . LEU A 1 95 ? -17.086 5.311 10.758 1.00 91.25 95 LEU A C 1
ATOM 788 O O . LEU A 1 95 ? -16.732 5.125 11.916 1.00 91.25 95 LEU A O 1
ATOM 792 N N . GLU A 1 96 ? -18.358 5.497 10.418 1.00 88.19 96 GLU A N 1
ATOM 793 C CA . GLU A 1 96 ? -19.488 5.459 11.357 1.00 88.19 96 GLU A CA 1
ATOM 794 C C . GLU A 1 96 ? -19.683 4.094 12.038 1.00 88.19 96 GLU A C 1
ATOM 796 O O . GLU A 1 96 ? -20.215 4.023 13.140 1.00 88.19 96 GLU A O 1
ATOM 801 N N . ASN A 1 97 ? -19.202 3.016 11.410 1.00 89.31 97 ASN A N 1
ATOM 802 C CA . ASN A 1 97 ? -19.235 1.651 11.936 1.00 89.31 97 ASN A CA 1
ATOM 803 C C . ASN A 1 97 ? -17.954 1.293 12.715 1.00 89.31 97 ASN A C 1
ATOM 805 O O . ASN A 1 97 ? -17.724 0.122 13.033 1.00 89.31 97 ASN A O 1
ATOM 809 N N . ALA A 1 98 ? -17.067 2.261 12.965 1.00 88.38 98 ALA A N 1
ATOM 810 C CA . ALA A 1 98 ? -15.887 2.033 13.786 1.00 88.38 98 ALA A CA 1
ATOM 811 C C . ALA A 1 98 ? -16.307 1.780 15.241 1.00 88.38 98 ALA A C 1
ATOM 813 O O . ALA A 1 98 ? -17.117 2.507 15.809 1.00 88.38 98 ALA A O 1
ATOM 814 N N . GLU A 1 99 ? -15.732 0.744 15.845 1.00 85.12 99 GLU A N 1
ATOM 815 C CA . GLU A 1 99 ? -15.993 0.392 17.239 1.00 85.12 99 GLU A CA 1
ATOM 816 C C . GLU A 1 99 ? -14.869 0.898 18.133 1.00 85.12 99 GLU A C 1
ATOM 818 O O . GLU A 1 99 ? -13.700 0.970 17.740 1.00 85.12 99 GLU A O 1
ATOM 823 N N . GLU A 1 100 ? -15.226 1.197 19.377 1.00 80.19 100 GLU A N 1
ATOM 824 C CA . GLU A 1 100 ? -14.281 1.695 20.358 1.00 80.19 100 GLU A CA 1
ATOM 825 C C . GLU A 1 100 ? -13.308 0.603 20.807 1.00 80.19 100 GLU A C 1
ATOM 827 O O . GLU A 1 100 ? -13.662 -0.561 21.030 1.00 80.19 100 GLU A O 1
ATOM 832 N N . ILE A 1 101 ? -12.051 0.994 21.017 1.00 82.38 101 ILE A N 1
ATOM 833 C CA . ILE A 1 101 ? -11.080 0.126 21.674 1.00 82.38 101 ILE A CA 1
ATOM 834 C C . ILE A 1 101 ? -11.476 -0.018 23.148 1.00 82.38 101 ILE A C 1
ATOM 836 O O . ILE A 1 101 ? -11.280 0.896 23.952 1.00 82.38 101 ILE A O 1
ATOM 840 N N . LYS A 1 102 ? -11.982 -1.208 23.493 1.00 78.56 102 LYS A N 1
ATOM 841 C CA . LYS A 1 102 ? -12.568 -1.537 24.804 1.00 78.56 102 LYS A CA 1
ATOM 842 C C . LYS A 1 102 ? -11.602 -1.442 25.990 1.00 78.56 102 LYS A C 1
ATOM 844 O O . LYS A 1 102 ? -12.050 -1.310 27.121 1.00 78.56 102 LYS A O 1
ATOM 849 N N . THR A 1 103 ? -10.288 -1.543 25.771 1.00 83.69 103 THR A N 1
ATOM 850 C CA . THR A 1 103 ? -9.297 -1.534 26.861 1.00 83.69 103 THR A CA 1
ATOM 851 C C . THR A 1 103 ? -8.408 -0.294 26.822 1.00 83.69 103 THR A C 1
ATOM 853 O O . THR A 1 103 ? -7.844 0.066 25.785 1.00 83.69 103 THR A O 1
ATOM 856 N N . ALA A 1 104 ? -8.227 0.342 27.984 1.00 84.38 104 ALA A N 1
ATOM 857 C CA . ALA A 1 104 ? -7.385 1.531 28.132 1.00 84.38 104 ALA A CA 1
ATOM 858 C C . ALA A 1 104 ? -5.924 1.269 27.719 1.00 84.38 104 ALA A C 1
ATOM 860 O O . ALA A 1 104 ? -5.290 2.118 27.093 1.00 84.38 104 ALA A O 1
ATOM 861 N N . ASP A 1 105 ? -5.400 0.072 27.995 1.00 87.19 105 ASP A N 1
ATOM 862 C CA . ASP A 1 105 ? -4.047 -0.319 27.589 1.00 87.19 105 ASP A CA 1
ATOM 863 C C . ASP A 1 105 ? -3.897 -0.433 26.071 1.00 87.19 105 ASP A C 1
ATOM 865 O O . ASP A 1 105 ? -2.878 -0.012 25.515 1.00 87.19 105 ASP A O 1
ATOM 869 N N . ALA A 1 106 ? -4.900 -0.982 25.377 1.00 84.56 106 ALA A N 1
ATOM 870 C CA . ALA A 1 106 ? -4.887 -1.022 23.920 1.00 84.56 106 ALA A CA 1
ATOM 871 C C . ALA A 1 106 ? -5.014 0.390 23.337 1.00 84.56 106 ALA A C 1
ATOM 873 O O . ALA A 1 106 ? -4.263 0.719 22.418 1.00 84.56 106 ALA A O 1
ATOM 874 N N . ARG A 1 107 ? -5.854 1.255 23.924 1.00 85.94 107 ARG A N 1
ATOM 875 C CA . ARG A 1 107 ? -5.958 2.668 23.527 1.00 85.94 107 ARG A CA 1
ATOM 876 C C . ARG A 1 107 ? -4.617 3.387 23.668 1.00 85.94 107 ARG A C 1
ATOM 878 O O . ARG A 1 107 ? -4.146 3.973 22.700 1.00 85.94 107 ARG A O 1
ATOM 885 N N . LYS A 1 108 ? -3.938 3.264 24.816 1.00 87.31 108 LYS A N 1
ATOM 886 C CA . LYS A 1 108 ? -2.600 3.848 25.045 1.00 87.31 108 LYS A CA 1
ATOM 887 C C . LYS A 1 108 ? -1.560 3.329 24.051 1.00 87.31 108 LYS A C 1
ATOM 889 O O . LYS A 1 108 ? -0.781 4.110 23.508 1.00 87.31 108 LYS A O 1
ATOM 894 N N . LYS A 1 109 ? -1.552 2.020 23.771 1.00 87.56 109 LYS A N 1
ATOM 895 C CA . LYS A 1 109 ? -0.659 1.427 22.758 1.00 87.56 109 LYS A CA 1
ATOM 896 C C . LYS A 1 109 ? -0.925 2.015 21.374 1.00 87.56 109 LYS A C 1
ATOM 898 O O . LYS A 1 109 ? 0.026 2.341 20.666 1.00 87.56 109 LYS A O 1
ATOM 903 N N . CYS A 1 110 ? -2.192 2.154 21.002 1.00 88.19 110 CYS A N 1
ATOM 904 C CA . CYS A 1 110 ? -2.606 2.703 19.718 1.00 88.19 110 CYS A CA 1
ATOM 905 C C . CYS A 1 110 ? -2.278 4.189 19.582 1.00 88.19 110 CYS A C 1
ATOM 907 O O . CYS A 1 110 ? -1.694 4.584 18.571 1.00 88.19 110 CYS A O 1
ATOM 909 N N . GLN A 1 111 ? -2.516 4.972 20.633 1.00 87.88 111 GLN A N 1
ATOM 910 C CA . GLN A 1 111 ? -2.113 6.372 20.708 1.00 87.88 111 GLN A CA 1
ATOM 911 C C . GLN A 1 111 ? -0.598 6.519 20.526 1.00 87.88 111 GLN A C 1
ATOM 913 O O . GLN A 1 111 ? -0.140 7.258 19.661 1.00 87.88 111 GLN A O 1
ATOM 918 N N . HIS A 1 112 ? 0.195 5.705 21.228 1.00 86.81 112 HIS A N 1
ATOM 919 C CA . HIS A 1 112 ? 1.650 5.728 21.093 1.00 86.81 112 HIS A CA 1
ATOM 920 C C . HIS A 1 112 ? 2.135 5.384 19.670 1.00 86.81 112 HIS A C 1
ATOM 922 O O . HIS A 1 112 ? 3.093 5.982 19.171 1.00 86.81 112 HIS A O 1
ATOM 928 N N . GLN A 1 113 ? 1.495 4.423 18.984 1.00 84.06 113 GLN A N 1
ATOM 929 C CA . GLN A 1 113 ? 1.821 4.134 17.577 1.00 84.06 113 GLN A CA 1
ATOM 930 C C . GLN A 1 113 ? 1.510 5.329 16.668 1.00 84.06 113 GLN A C 1
ATOM 932 O O . GLN A 1 113 ? 2.259 5.580 15.718 1.00 84.06 113 GLN A O 1
ATOM 937 N N . PHE A 1 114 ? 0.426 6.047 16.956 1.00 82.44 114 PHE A N 1
ATOM 938 C CA . PHE A 1 114 ? 0.011 7.221 16.205 1.00 82.44 114 PHE A CA 1
ATOM 939 C C . PHE A 1 114 ? 0.946 8.418 16.423 1.00 82.44 114 PHE A C 1
ATOM 941 O O . PHE A 1 114 ? 1.447 8.978 15.449 1.00 82.44 114 PHE A O 1
ATOM 948 N N . ASP A 1 115 ? 1.290 8.752 17.665 1.00 83.81 115 ASP A N 1
ATOM 949 C CA . ASP A 1 115 ? 2.178 9.884 17.968 1.00 83.81 115 ASP A CA 1
ATOM 950 C C . ASP A 1 115 ? 3.543 9.720 17.279 1.00 83.81 115 ASP A C 1
ATOM 952 O O . ASP A 1 115 ? 4.088 10.642 16.662 1.00 83.81 115 ASP A O 1
ATOM 956 N N . LYS A 1 116 ? 4.066 8.487 17.280 1.00 80.81 116 LYS A N 1
ATOM 957 C CA . LYS A 1 116 ? 5.308 8.131 16.584 1.00 80.81 116 LYS A CA 1
ATOM 958 C C . LYS A 1 116 ? 5.203 8.290 15.064 1.00 80.81 116 LYS A C 1
ATOM 960 O O . LYS A 1 116 ? 6.194 8.625 14.402 1.00 80.81 116 LYS A O 1
ATOM 965 N N . LEU A 1 117 ? 4.027 8.036 14.486 1.00 73.62 117 LEU A N 1
ATOM 966 C CA . LEU A 1 117 ? 3.778 8.305 13.073 1.00 73.62 117 LEU A CA 1
ATOM 967 C C . LEU A 1 117 ? 3.857 9.809 12.812 1.00 73.62 117 LEU A C 1
ATOM 969 O O . LEU A 1 117 ? 4.657 10.199 11.964 1.00 73.62 117 LEU A O 1
ATOM 973 N N . ILE A 1 118 ? 3.080 10.621 13.533 1.00 73.62 118 ILE A N 1
ATOM 974 C CA . ILE A 1 118 ? 2.981 12.073 13.321 1.00 73.62 118 ILE A CA 1
ATOM 975 C C . ILE A 1 118 ? 4.362 12.735 13.358 1.00 73.62 118 ILE A C 1
ATOM 977 O O . ILE A 1 118 ? 4.725 13.464 12.433 1.00 73.62 118 ILE A O 1
ATOM 981 N N . GLN A 1 119 ? 5.200 12.380 14.335 1.00 74.88 119 GLN A N 1
ATOM 982 C CA . GLN A 1 119 ? 6.588 12.859 14.413 1.00 74.88 119 GLN A CA 1
ATOM 983 C C . GLN A 1 119 ? 7.406 12.534 13.152 1.00 74.88 119 GLN A C 1
ATOM 985 O O . GLN A 1 119 ? 8.210 13.339 12.679 1.00 74.88 119 GLN A O 1
ATOM 990 N N . THR A 1 120 ? 7.186 11.358 12.561 1.00 68.12 120 THR A N 1
ATOM 991 C CA . THR A 1 120 ? 7.907 10.953 11.350 1.00 68.12 120 THR A CA 1
ATOM 992 C C . THR A 1 120 ? 7.277 11.484 10.057 1.00 68.12 120 THR A C 1
ATOM 994 O O . THR A 1 120 ? 7.904 11.403 9.006 1.00 68.12 120 THR A O 1
ATOM 997 N N . LEU A 1 121 ? 6.033 11.959 10.088 1.00 65.00 121 LEU A N 1
ATOM 998 C CA . LEU A 1 121 ? 5.379 12.584 8.933 1.00 65.00 121 LEU A CA 1
ATOM 999 C C . LEU A 1 121 ? 5.725 14.068 8.828 1.00 65.00 121 LEU A C 1
ATOM 1001 O O . LEU A 1 121 ? 5.933 14.580 7.730 1.00 65.00 121 LEU A O 1
ATOM 1005 N N . ASN A 1 122 ? 5.864 14.737 9.971 1.00 65.12 122 ASN A N 1
ATOM 1006 C CA . ASN A 1 122 ? 6.197 16.159 10.033 1.00 65.12 122 ASN A CA 1
ATOM 1007 C C . ASN A 1 122 ? 7.651 16.455 9.634 1.00 65.12 122 ASN A C 1
ATOM 1009 O O . ASN A 1 122 ? 7.987 17.583 9.279 1.00 65.12 122 ASN A O 1
ATOM 1013 N N . THR A 1 123 ? 8.514 15.439 9.590 1.00 60.88 123 THR A N 1
ATOM 1014 C CA . THR A 1 123 ? 9.872 15.537 9.040 1.00 60.88 123 THR A CA 1
ATOM 1015 C C . THR A 1 123 ? 9.848 15.456 7.508 1.00 60.88 123 THR A C 1
ATOM 1017 O O . THR A 1 123 ? 10.343 14.513 6.890 1.00 60.88 123 THR A O 1
ATOM 1020 N N . LYS A 1 124 ? 9.256 16.464 6.851 1.00 54.03 124 LYS A N 1
ATOM 1021 C CA . LYS A 1 124 ? 9.287 16.584 5.385 1.00 54.03 124 LYS A CA 1
ATOM 1022 C C . LYS A 1 124 ? 10.733 16.770 4.905 1.00 54.03 124 LYS A C 1
ATOM 1024 O O . LYS A 1 124 ? 11.374 17.784 5.175 1.00 54.03 124 LYS A O 1
ATOM 1029 N N . SER A 1 125 ? 11.243 15.807 4.137 1.00 48.53 125 SER A N 1
ATOM 1030 C CA . SER A 1 125 ? 12.504 15.953 3.405 1.00 48.53 125 SER A CA 1
ATOM 1031 C C . SER A 1 125 ? 12.308 16.965 2.271 1.00 48.53 125 SER A C 1
ATOM 1033 O O . SER A 1 125 ? 11.603 16.688 1.299 1.00 48.53 125 SER A O 1
ATOM 1035 N N . LYS A 1 126 ? 12.914 18.155 2.396 1.00 44.75 126 LYS A N 1
ATOM 1036 C CA . LYS A 1 126 ? 12.961 19.166 1.329 1.00 44.75 126 LYS A CA 1
ATOM 1037 C C . LYS A 1 126 ? 13.631 18.552 0.095 1.00 44.75 126 LYS A C 1
ATOM 1039 O O . LYS A 1 126 ? 14.839 18.317 0.076 1.00 44.75 126 LYS A O 1
ATOM 1044 N N . ARG A 1 127 ? 12.847 18.266 -0.945 1.00 50.38 127 ARG A N 1
ATOM 1045 C CA . ARG A 1 127 ? 13.354 17.723 -2.210 1.00 50.38 127 ARG A CA 1
ATOM 1046 C C . ARG A 1 127 ? 13.989 18.869 -3.004 1.00 50.38 127 ARG A C 1
ATOM 1048 O O . ARG A 1 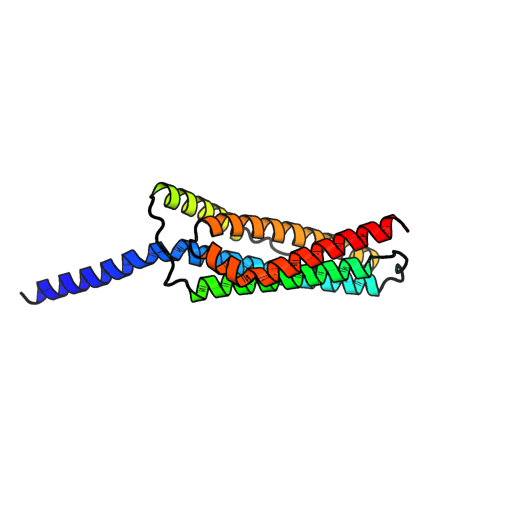127 ? 13.285 19.695 -3.576 1.00 50.38 127 ARG A O 1
ATOM 1055 N N . ALA A 1 128 ? 15.318 18.942 -3.017 1.00 48.09 128 ALA A N 1
ATOM 1056 C CA . ALA A 1 128 ? 16.042 19.909 -3.838 1.00 48.09 128 ALA A CA 1
ATOM 1057 C C . ALA A 1 128 ? 15.797 19.644 -5.338 1.00 48.09 128 ALA A C 1
ATOM 1059 O O . ALA A 1 128 ? 15.904 18.501 -5.800 1.00 48.09 128 ALA A O 1
ATOM 1060 N N . LYS A 1 129 ? 15.475 20.701 -6.099 1.00 47.25 129 LYS A N 1
ATOM 1061 C CA . LYS A 1 129 ? 15.377 20.668 -7.569 1.00 47.25 129 LYS A CA 1
ATOM 1062 C C . LYS A 1 129 ? 16.751 20.299 -8.149 1.00 47.25 129 LYS A C 1
ATOM 1064 O O . LYS A 1 129 ? 17.748 20.937 -7.824 1.00 47.25 129 LYS A O 1
ATOM 1069 N N . LYS A 1 130 ? 16.818 19.253 -8.982 1.00 57.91 130 LYS A N 1
ATOM 1070 C CA . LYS A 1 130 ? 18.077 18.791 -9.599 1.00 57.91 130 LYS A CA 1
ATOM 1071 C C . LYS A 1 130 ? 18.380 19.568 -10.897 1.00 57.91 130 LYS A C 1
ATOM 1073 O O . LYS A 1 130 ? 17.473 19.704 -11.716 1.00 57.91 130 LYS A O 1
ATOM 1078 N N . PRO A 1 131 ? 19.633 20.016 -11.119 1.00 50.00 131 PRO A N 1
ATOM 1079 C CA . PRO A 1 131 ? 20.071 20.640 -12.370 1.00 50.00 131 PRO A CA 1
ATOM 1080 C C . PRO A 1 131 ? 20.213 19.618 -13.517 1.00 50.00 131 PRO A C 1
ATOM 1082 O O . PRO A 1 131 ? 20.262 18.406 -13.285 1.00 50.00 131 PRO A O 1
ATOM 1085 N N . LYS A 1 132 ? 20.273 20.112 -14.765 1.00 49.28 132 LYS A N 1
ATOM 1086 C CA . LYS A 1 132 ? 20.405 19.312 -16.000 1.00 49.28 132 LYS A CA 1
ATOM 1087 C C . LYS A 1 132 ? 21.696 18.470 -15.963 1.00 49.28 132 LYS A C 1
ATOM 1089 O O . LYS A 1 132 ? 22.785 19.018 -15.857 1.00 49.28 132 LYS A O 1
ATOM 1094 N N . GLN A 1 133 ? 21.574 17.141 -16.047 1.00 58.34 133 GLN A N 1
ATOM 1095 C CA . GLN A 1 133 ? 22.692 16.179 -16.014 1.00 58.34 133 GLN A CA 1
ATOM 1096 C C . GLN A 1 133 ? 22.787 15.385 -17.328 1.00 58.34 133 GLN A C 1
ATOM 1098 O O . GLN A 1 133 ? 21.764 15.068 -17.936 1.00 58.34 133 GLN A O 1
ATOM 1103 N N . GLY A 1 134 ? 24.006 15.007 -17.736 1.00 65.00 134 GLY A N 1
ATOM 1104 C CA . GLY A 1 134 ? 24.262 14.205 -18.945 1.00 65.00 134 GLY A CA 1
ATOM 1105 C C . GLY A 1 134 ? 23.688 12.774 -18.892 1.00 65.00 134 GLY A C 1
ATOM 1106 O O . GLY A 1 134 ? 23.351 12.265 -17.822 1.00 65.00 134 GLY A O 1
ATOM 1107 N N . LYS A 1 135 ? 23.606 12.080 -20.043 1.00 62.78 135 LYS A N 1
ATOM 1108 C CA . LYS A 1 135 ? 22.904 10.779 -20.209 1.00 62.78 135 LYS A CA 1
ATOM 1109 C C . LYS A 1 135 ? 23.314 9.691 -19.189 1.00 62.78 135 LYS A C 1
ATOM 1111 O O . LYS A 1 135 ? 22.450 9.055 -18.580 1.00 62.78 135 LYS A O 1
ATOM 1116 N N . LYS A 1 136 ? 24.617 9.503 -18.925 1.00 61.00 136 LYS A N 1
ATOM 1117 C CA . LYS A 1 136 ? 25.126 8.498 -17.958 1.00 61.00 136 LYS A CA 1
ATOM 1118 C C . LYS A 1 136 ? 24.788 8.860 -16.502 1.00 61.00 136 LYS A C 1
ATOM 1120 O O . LYS A 1 136 ? 24.380 7.994 -15.725 1.00 61.00 136 LYS A O 1
ATOM 1125 N N . GLN A 1 137 ? 24.883 10.143 -16.148 1.00 68.31 137 GLN A N 1
ATOM 1126 C CA . GLN A 1 137 ? 24.476 10.655 -14.834 1.00 68.31 137 GLN A CA 1
ATOM 1127 C C . GLN A 1 137 ? 22.953 10.577 -14.641 1.00 68.31 137 GLN A C 1
ATOM 1129 O O . GLN A 1 137 ? 22.510 10.194 -13.560 1.00 68.31 137 GLN A O 1
ATOM 1134 N N . ARG A 1 138 ? 22.155 10.809 -15.695 1.00 68.44 138 ARG A N 1
ATOM 1135 C CA . ARG A 1 138 ? 20.690 10.640 -15.701 1.00 68.44 138 ARG A CA 1
ATOM 1136 C C . ARG A 1 138 ? 20.278 9.195 -15.387 1.00 68.44 138 ARG A C 1
ATOM 1138 O O . ARG A 1 138 ? 19.443 8.972 -14.515 1.00 68.44 138 ARG A O 1
ATOM 1145 N N . LYS A 1 139 ? 20.909 8.184 -16.001 1.00 68.06 139 LYS A N 1
ATOM 1146 C CA . LYS A 1 139 ? 20.613 6.758 -15.716 1.00 68.06 139 LYS A CA 1
ATOM 1147 C C . LYS A 1 139 ? 20.935 6.366 -14.266 1.00 68.06 139 LYS A C 1
ATOM 1149 O O . LYS A 1 139 ? 20.188 5.592 -13.655 1.00 68.06 139 LYS A O 1
ATOM 1154 N N . LEU A 1 140 ? 22.023 6.899 -13.701 1.00 73.25 140 LEU A N 1
ATOM 1155 C CA . LEU A 1 140 ? 22.413 6.693 -12.299 1.00 73.25 140 LEU A CA 1
ATOM 1156 C C . LEU A 1 140 ? 21.487 7.431 -11.323 1.00 73.25 140 LEU A C 1
ATOM 1158 O O . LEU A 1 140 ? 21.082 6.849 -10.314 1.00 73.25 140 LEU A O 1
ATOM 1162 N N . SER A 1 141 ? 21.123 8.679 -11.617 1.00 78.44 141 SER A N 1
ATOM 1163 C CA . SER A 1 141 ? 20.259 9.490 -10.757 1.00 78.44 141 SER A CA 1
ATOM 1164 C C . SER A 1 141 ? 18.828 8.953 -10.715 1.00 78.44 141 SER A C 1
ATOM 1166 O O . SER A 1 141 ? 18.266 8.858 -9.625 1.00 78.44 141 SER A O 1
ATOM 1168 N N . VAL A 1 142 ? 18.288 8.483 -11.847 1.00 80.50 142 VAL A N 1
ATOM 1169 C CA . VAL A 1 142 ? 16.971 7.826 -11.917 1.00 80.50 142 VAL A CA 1
ATOM 1170 C C . VAL A 1 142 ? 16.966 6.504 -11.144 1.00 80.50 142 VAL A C 1
ATOM 1172 O O . VAL A 1 142 ? 16.041 6.244 -10.381 1.00 80.50 142 VAL A O 1
ATOM 1175 N N . ARG A 1 143 ? 18.034 5.693 -11.242 1.00 79.88 143 ARG A N 1
ATOM 1176 C CA . ARG A 1 143 ? 18.162 4.450 -10.449 1.00 79.88 143 ARG A CA 1
ATOM 1177 C C . ARG A 1 143 ? 18.163 4.722 -8.944 1.00 79.88 143 ARG A C 1
ATOM 1179 O O . ARG A 1 143 ? 17.565 3.973 -8.172 1.00 79.88 143 ARG A O 1
ATOM 1186 N N . LYS A 1 144 ? 18.898 5.758 -8.521 1.00 83.75 144 LYS A N 1
ATOM 1187 C CA . LYS A 1 144 ? 18.980 6.165 -7.113 1.00 83.75 144 LYS A CA 1
ATOM 1188 C C . LYS A 1 144 ? 17.620 6.649 -6.616 1.00 83.75 144 LYS A C 1
ATOM 1190 O O . LYS A 1 144 ? 17.220 6.249 -5.527 1.00 83.75 144 LYS A O 1
ATOM 1195 N N . GLU A 1 145 ? 16.905 7.432 -7.420 1.00 84.06 145 GLU A N 1
ATOM 1196 C CA . GLU A 1 145 ? 15.569 7.930 -7.083 1.00 84.06 145 GLU A CA 1
ATOM 1197 C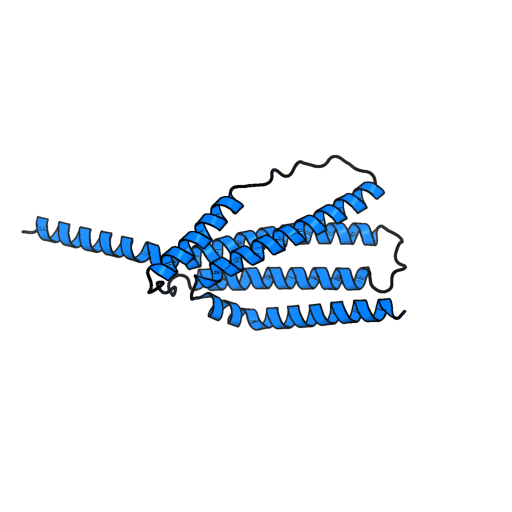 C . GLU A 1 145 ? 14.551 6.791 -6.935 1.00 84.06 145 GLU A C 1
ATOM 1199 O O . GLU A 1 145 ? 13.878 6.702 -5.913 1.00 84.06 145 GLU A O 1
ATOM 1204 N N . GLU A 1 146 ? 14.514 5.853 -7.886 1.00 84.38 146 GLU A N 1
ATOM 1205 C CA . GLU A 1 146 ? 13.651 4.666 -7.830 1.00 84.38 146 GLU A CA 1
ATOM 1206 C C . GLU A 1 146 ? 13.924 3.833 -6.563 1.00 84.38 146 GLU A C 1
ATOM 1208 O O . GLU A 1 146 ? 13.010 3.427 -5.841 1.00 84.38 146 GLU A O 1
ATOM 1213 N N . SER A 1 147 ? 15.205 3.595 -6.255 1.00 85.81 147 SER A N 1
ATOM 1214 C CA . SER A 1 147 ? 15.624 2.868 -5.051 1.00 85.81 147 SER A CA 1
ATOM 1215 C C . SER A 1 147 ? 15.209 3.595 -3.769 1.00 85.81 147 SER A C 1
ATOM 1217 O O . SER A 1 147 ? 14.697 2.966 -2.838 1.00 85.81 147 SER A O 1
ATOM 1219 N N . ARG A 1 148 ? 15.382 4.923 -3.726 1.00 86.94 148 ARG A N 1
ATOM 1220 C CA . ARG A 1 148 ? 14.957 5.761 -2.601 1.00 86.94 148 ARG A CA 1
ATOM 1221 C C . ARG A 1 148 ? 13.447 5.672 -2.402 1.00 86.94 148 ARG A C 1
ATOM 1223 O O . ARG A 1 148 ? 13.001 5.350 -1.302 1.00 86.94 148 ARG A O 1
ATOM 1230 N N . CYS A 1 149 ? 12.680 5.821 -3.478 1.00 88.19 149 CYS A N 1
ATOM 1231 C CA . CYS A 1 149 ? 11.227 5.764 -3.422 1.00 88.19 149 CYS A CA 1
ATOM 1232 C C . CYS A 1 149 ? 10.725 4.398 -2.932 1.00 88.19 149 CYS A C 1
ATOM 1234 O O . CYS A 1 149 ? 9.874 4.326 -2.047 1.00 88.19 149 CYS A O 1
ATOM 1236 N N . LYS A 1 150 ? 11.322 3.290 -3.402 1.00 87.94 150 LYS A N 1
ATOM 1237 C CA . LYS A 1 150 ? 11.011 1.938 -2.897 1.00 87.94 150 LYS A CA 1
ATOM 1238 C C . LYS A 1 150 ? 11.210 1.813 -1.386 1.00 87.94 150 LYS A C 1
ATOM 1240 O O . LYS A 1 150 ? 10.383 1.180 -0.722 1.00 87.94 150 LYS A O 1
ATOM 1245 N N . LYS A 1 151 ? 12.300 2.372 -0.847 1.00 89.94 151 LYS A N 1
ATOM 1246 C CA . LYS A 1 151 ? 12.598 2.341 0.594 1.00 89.94 151 LYS A CA 1
ATOM 1247 C C . LYS A 1 151 ? 11.580 3.160 1.381 1.00 89.94 151 LYS A C 1
ATOM 1249 O O . LYS A 1 151 ? 10.993 2.632 2.322 1.00 89.94 151 LYS A O 1
ATOM 1254 N N . GLU A 1 152 ? 11.333 4.396 0.962 1.00 89.25 152 GLU A N 1
ATOM 1255 C CA . GLU A 1 152 ? 10.383 5.307 1.612 1.00 89.25 152 GLU A CA 1
ATOM 1256 C C . GLU A 1 152 ? 8.962 4.723 1.606 1.00 89.25 152 GLU A C 1
ATOM 1258 O O . GLU A 1 152 ? 8.344 4.601 2.663 1.00 89.25 152 GLU A O 1
ATOM 1263 N N . ARG A 1 153 ? 8.494 4.215 0.458 1.00 91.06 153 ARG A N 1
ATOM 1264 C CA . ARG A 1 153 ? 7.210 3.506 0.337 1.00 91.06 153 ARG A CA 1
ATOM 1265 C C . ARG A 1 153 ? 7.119 2.307 1.283 1.00 91.06 153 ARG A C 1
ATOM 1267 O O . ARG A 1 153 ? 6.100 2.109 1.935 1.00 91.06 153 ARG A O 1
ATOM 1274 N N . LYS A 1 154 ? 8.176 1.488 1.377 1.00 91.31 154 LYS A N 1
ATOM 1275 C CA . LYS A 1 154 ? 8.208 0.318 2.278 1.00 91.31 154 LYS A CA 1
ATOM 1276 C C . LYS A 1 154 ? 8.124 0.736 3.746 1.00 91.31 154 LYS A C 1
ATOM 1278 O O . LYS A 1 154 ? 7.462 0.058 4.528 1.00 91.31 154 LYS A O 1
ATOM 1283 N N . ILE A 1 155 ? 8.802 1.819 4.125 1.00 90.06 155 ILE A N 1
ATOM 1284 C CA . ILE A 1 155 ? 8.736 2.376 5.480 1.00 90.06 155 ILE A CA 1
ATOM 1285 C C . ILE A 1 155 ? 7.314 2.849 5.776 1.00 90.06 155 ILE A C 1
ATOM 1287 O O . ILE A 1 155 ? 6.758 2.461 6.801 1.00 90.06 155 ILE A O 1
ATOM 1291 N N . LEU A 1 156 ? 6.711 3.620 4.872 1.00 90.50 156 LEU A N 1
ATOM 1292 C CA . LEU A 1 156 ? 5.361 4.146 5.047 1.00 90.50 156 LEU A CA 1
ATOM 1293 C C . LEU A 1 156 ? 4.324 3.023 5.160 1.00 90.50 156 LEU A C 1
ATOM 1295 O O . LEU A 1 156 ? 3.565 2.988 6.121 1.00 90.50 156 LEU A O 1
ATOM 1299 N N . HIS A 1 157 ? 4.403 2.009 4.295 1.00 92.94 157 HIS A N 1
ATOM 1300 C CA . HIS A 1 157 ? 3.548 0.824 4.384 1.00 92.94 157 HIS A CA 1
ATOM 1301 C C . HIS A 1 157 ? 3.679 0.106 5.737 1.00 92.94 157 HIS A C 1
ATOM 1303 O O . HIS A 1 157 ? 2.684 -0.332 6.311 1.00 92.94 157 HIS A O 1
ATOM 1309 N N . LYS A 1 158 ? 4.900 -0.038 6.274 1.00 91.94 158 LYS A N 1
ATOM 1310 C CA . LYS A 1 158 ? 5.099 -0.638 7.605 1.00 91.94 158 LYS A CA 1
ATOM 1311 C C . LYS A 1 158 ? 4.444 0.192 8.705 1.00 91.94 158 LYS A C 1
ATOM 1313 O O . LYS A 1 158 ? 3.912 -0.388 9.645 1.00 91.94 158 LYS A O 1
ATOM 1318 N N . LYS A 1 159 ? 4.505 1.521 8.610 1.00 89.88 159 LYS A N 1
ATOM 1319 C CA . LYS A 1 159 ? 3.873 2.411 9.587 1.00 89.88 159 LYS A CA 1
ATOM 1320 C C . LYS A 1 159 ? 2.352 2.321 9.511 1.00 89.88 159 LYS A C 1
ATOM 1322 O O . LYS A 1 159 ? 1.735 2.054 10.535 1.00 89.88 159 LYS A O 1
ATOM 1327 N N . CYS A 1 160 ? 1.770 2.413 8.315 1.00 92.69 160 CYS A N 1
ATOM 1328 C CA . CYS A 1 160 ? 0.323 2.277 8.160 1.00 92.69 160 CYS A CA 1
ATOM 1329 C C . CYS A 1 160 ? -0.163 0.903 8.619 1.00 92.69 160 CYS A C 1
ATOM 1331 O O . CYS A 1 160 ? -1.177 0.821 9.294 1.00 92.69 160 CYS A O 1
ATOM 1333 N N . HIS A 1 161 ? 0.593 -0.171 8.369 1.00 93.25 161 HIS A N 1
ATOM 1334 C CA . HIS A 1 161 ? 0.247 -1.491 8.901 1.00 93.25 161 HIS A CA 1
ATOM 1335 C C . HIS A 1 161 ? 0.194 -1.525 10.438 1.00 93.25 161 HIS A C 1
ATOM 1337 O O . HIS A 1 161 ? -0.667 -2.194 10.992 1.00 93.25 161 HIS A O 1
ATOM 1343 N N . LYS A 1 162 ? 1.085 -0.810 11.140 1.00 91.19 162 LYS A N 1
ATOM 1344 C CA . LYS A 1 162 ? 1.044 -0.737 12.610 1.00 91.19 162 LYS A CA 1
ATOM 1345 C C . LYS A 1 162 ? -0.197 -0.006 13.116 1.00 91.19 162 LYS A C 1
ATOM 1347 O O . LYS A 1 162 ? -0.790 -0.467 14.078 1.00 91.19 162 LYS A O 1
ATOM 1352 N N . ILE A 1 163 ? -0.584 1.083 12.456 1.00 88.81 163 ILE A N 1
ATOM 1353 C CA . ILE A 1 163 ? -1.778 1.866 12.809 1.00 88.81 163 ILE A CA 1
ATOM 1354 C C . ILE A 1 163 ? -3.046 1.094 12.473 1.00 88.81 163 ILE A C 1
ATOM 1356 O O . ILE A 1 163 ? -3.978 1.083 13.261 1.00 88.81 163 ILE A O 1
ATOM 1360 N N . GLY A 1 164 ? -3.054 0.373 11.352 1.00 92.00 164 GLY A N 1
ATOM 1361 C CA . GLY A 1 164 ? -4.186 -0.457 10.959 1.00 92.00 164 GLY A CA 1
ATOM 1362 C C . GLY A 1 164 ? -4.551 -1.512 12.008 1.00 92.00 164 GLY A C 1
ATOM 1363 O O . GLY A 1 164 ? -5.711 -1.872 12.121 1.00 92.00 164 GLY A O 1
ATOM 1364 N N . LYS A 1 165 ? -3.611 -1.950 12.857 1.00 91.12 165 LYS A N 1
ATOM 1365 C CA . LYS A 1 165 ? -3.927 -2.853 13.982 1.00 91.12 165 LYS A CA 1
ATOM 1366 C C . LYS A 1 165 ? -4.866 -2.237 15.025 1.00 91.12 165 LYS A C 1
ATOM 1368 O O . LYS A 1 165 ? -5.420 -2.972 15.830 1.00 91.12 165 LYS A O 1
ATOM 1373 N N . CYS A 1 166 ? -4.997 -0.916 15.028 1.00 90.56 166 CYS A N 1
ATOM 1374 C CA . CYS A 1 166 ? -5.847 -0.154 15.935 1.00 90.56 166 CYS A CA 1
ATOM 1375 C C . CYS A 1 166 ? -7.206 0.195 15.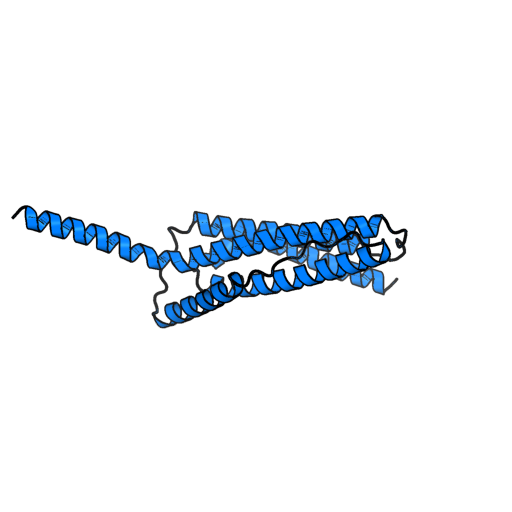330 1.00 90.56 166 CYS A C 1
ATOM 1377 O O . CYS A 1 166 ? -8.020 0.807 16.007 1.00 90.56 166 CYS A O 1
ATOM 1379 N N . CYS A 1 167 ? -7.448 -0.166 14.070 1.00 91.94 167 CYS A N 1
ATOM 1380 C CA . CYS A 1 167 ? -8.720 0.065 13.411 1.00 91.94 167 CYS A CA 1
ATOM 1381 C C . CYS A 1 167 ? -9.426 -1.276 13.183 1.00 91.94 167 CYS A C 1
ATOM 1383 O O . CYS A 1 167 ? -8.921 -2.154 12.482 1.00 91.94 167 CYS A O 1
ATOM 1385 N N . ASN A 1 168 ? -10.606 -1.435 13.779 1.00 91.75 168 ASN A N 1
ATOM 1386 C CA . ASN A 1 168 ? -11.402 -2.662 13.709 1.00 91.75 168 ASN A CA 1
ATOM 1387 C C . ASN A 1 168 ? -11.933 -2.947 12.288 1.00 91.75 168 ASN A C 1
ATOM 1389 O O . ASN A 1 168 ? -12.101 -4.103 11.909 1.00 91.75 168 ASN A O 1
ATOM 1393 N N . LEU A 1 169 ? -12.113 -1.911 11.465 1.00 94.12 169 LEU A N 1
ATOM 1394 C CA . LEU A 1 169 ? -12.582 -2.028 10.079 1.00 94.12 169 LEU A CA 1
ATOM 1395 C C . LEU A 1 169 ? -11.546 -2.641 9.121 1.00 94.12 169 LEU A C 1
ATOM 1397 O O . LEU A 1 169 ? -11.875 -2.999 7.988 1.00 94.12 169 LEU A O 1
ATOM 1401 N N . VAL A 1 170 ? -10.285 -2.768 9.550 1.00 94.56 170 VAL A N 1
ATOM 1402 C CA . VAL A 1 170 ? -9.186 -3.184 8.672 1.00 94.56 170 VAL A CA 1
ATOM 1403 C C . VAL A 1 170 ? -9.426 -4.549 8.063 1.00 94.56 170 VAL A C 1
ATOM 1405 O O . VAL A 1 170 ? -9.278 -4.680 6.853 1.00 94.56 170 VAL A O 1
ATOM 1408 N N . GLN A 1 171 ? -9.825 -5.550 8.845 1.00 94.56 171 GLN A N 1
ATOM 1409 C CA . GLN A 1 171 ? -9.995 -6.896 8.300 1.00 94.56 171 GLN A CA 1
ATOM 1410 C C . GLN A 1 171 ? -11.066 -6.919 7.199 1.00 94.56 171 GLN A C 1
ATOM 1412 O O . GLN A 1 171 ? -10.765 -7.311 6.073 1.00 94.56 171 GLN A O 1
ATOM 1417 N N . LYS A 1 172 ? -12.249 -6.351 7.475 1.00 95.38 172 LYS A N 1
ATOM 1418 C CA . LYS A 1 172 ? -13.355 -6.213 6.511 1.00 95.38 172 LYS A CA 1
ATOM 1419 C C . LYS A 1 172 ? -12.902 -5.540 5.210 1.00 95.38 172 LYS A C 1
ATOM 1421 O O . LYS A 1 172 ? -13.205 -6.009 4.114 1.00 95.38 172 LYS A O 1
ATOM 1426 N N . CYS A 1 173 ? -12.134 -4.455 5.313 1.00 96.44 173 CYS A N 1
ATOM 1427 C CA . CYS A 1 173 ? -11.650 -3.735 4.137 1.00 96.44 173 CYS A CA 1
ATOM 1428 C C . CYS A 1 173 ? -10.519 -4.459 3.390 1.00 96.44 173 CYS A C 1
ATOM 1430 O O . CYS A 1 173 ? -10.411 -4.333 2.169 1.00 96.44 173 CYS A O 1
ATOM 1432 N N . TYR A 1 174 ? -9.696 -5.253 4.079 1.00 95.00 174 TYR A N 1
ATOM 1433 C CA . TYR A 1 174 ? -8.726 -6.135 3.425 1.00 95.00 174 TYR A CA 1
ATOM 1434 C C . TYR A 1 174 ? -9.412 -7.271 2.668 1.00 95.00 174 TYR A C 1
ATOM 1436 O O . TYR A 1 174 ? -8.965 -7.592 1.565 1.00 95.00 174 TYR A O 1
ATOM 1444 N N . ASP A 1 175 ? -10.502 -7.816 3.207 1.00 95.31 175 ASP A N 1
ATOM 1445 C CA . ASP A 1 175 ? -11.285 -8.869 2.559 1.00 95.31 175 ASP A CA 1
ATOM 1446 C C . ASP A 1 175 ? -11.947 -8.343 1.273 1.00 95.31 175 ASP A C 1
ATOM 1448 O O . ASP A 1 175 ? -11.825 -8.969 0.218 1.00 95.31 175 ASP A O 1
ATOM 1452 N N . LYS A 1 176 ? -12.505 -7.119 1.294 1.00 94.19 176 LYS A N 1
ATOM 1453 C CA . LYS A 1 176 ? -12.989 -6.413 0.081 1.00 94.19 176 LYS A CA 1
ATOM 1454 C C . LYS A 1 176 ? -11.885 -6.264 -0.981 1.00 94.19 176 LYS A C 1
ATOM 1456 O O . LYS A 1 176 ? -12.153 -6.310 -2.180 1.00 94.19 176 LYS A O 1
ATOM 1461 N N . ALA A 1 177 ? -10.628 -6.108 -0.561 1.00 94.69 177 ALA A N 1
ATOM 1462 C CA . ALA A 1 177 ? -9.469 -5.970 -1.444 1.00 94.69 177 ALA A CA 1
ATOM 1463 C C . ALA A 1 177 ? -8.750 -7.301 -1.766 1.00 94.69 177 ALA A C 1
ATOM 1465 O O . ALA A 1 177 ? -7.710 -7.286 -2.440 1.00 94.69 177 ALA A O 1
ATOM 1466 N N . ALA A 1 178 ? -9.273 -8.450 -1.324 1.00 95.31 178 ALA A N 1
ATOM 1467 C CA . ALA A 1 178 ? -8.651 -9.759 -1.522 1.00 95.31 178 ALA A CA 1
ATOM 1468 C C . ALA A 1 178 ? -8.390 -10.119 -3.002 1.00 95.31 178 ALA A C 1
ATOM 1470 O O . ALA A 1 178 ? -7.287 -10.598 -3.291 1.00 95.31 178 ALA A O 1
ATOM 1471 N N . PRO A 1 179 ? -9.283 -9.818 -3.973 1.00 96.00 179 PRO A N 1
ATOM 1472 C CA . PRO A 1 179 ? -9.014 -10.102 -5.386 1.00 96.00 179 PRO A CA 1
ATOM 1473 C C . PRO A 1 179 ? -7.745 -9.413 -5.909 1.00 96.00 179 PRO A C 1
ATOM 1475 O O . PRO A 1 179 ? -6.948 -10.021 -6.626 1.00 96.00 179 PRO A O 1
ATOM 1478 N N . LEU A 1 180 ? -7.496 -8.166 -5.490 1.00 94.94 180 LEU A N 1
ATOM 1479 C CA . LEU A 1 180 ? -6.280 -7.431 -5.853 1.00 94.94 180 LEU A CA 1
ATOM 1480 C C . LEU A 1 180 ? -5.036 -8.063 -5.223 1.00 94.94 180 LEU A C 1
ATOM 1482 O O . LEU A 1 180 ? -3.981 -8.119 -5.855 1.00 94.94 180 LEU A O 1
ATOM 1486 N N . LEU A 1 181 ? -5.140 -8.562 -3.987 1.00 93.56 181 LEU A N 1
ATOM 1487 C CA . LEU A 1 181 ? -4.039 -9.261 -3.326 1.00 93.56 181 LEU A CA 1
ATOM 1488 C C . LEU A 1 181 ? -3.662 -10.552 -4.068 1.00 93.56 181 LEU A C 1
ATOM 1490 O O . LEU A 1 181 ? -2.469 -10.816 -4.249 1.00 93.56 181 LEU A O 1
ATOM 1494 N N . THR A 1 182 ? -4.651 -11.309 -4.541 1.00 96.12 182 THR A N 1
ATOM 1495 C CA . THR A 1 182 ? -4.436 -12.505 -5.368 1.00 96.12 182 THR A CA 1
ATOM 1496 C C . THR A 1 182 ? -3.702 -12.154 -6.660 1.00 96.12 182 THR A C 1
ATOM 1498 O O . THR A 1 182 ? -2.654 -12.741 -6.938 1.00 96.12 182 THR A O 1
ATOM 1501 N N . GLN A 1 183 ? -4.155 -11.124 -7.384 1.00 95.88 183 GLN A N 1
ATOM 1502 C CA . GLN A 1 183 ? -3.479 -10.644 -8.598 1.00 95.88 183 GLN A CA 1
ATOM 1503 C C . GLN A 1 183 ? -2.037 -10.192 -8.314 1.00 95.88 183 GLN A C 1
ATOM 1505 O O . GLN A 1 183 ? -1.106 -10.574 -9.022 1.00 95.88 183 GLN A O 1
ATOM 1510 N N . ILE A 1 184 ? -1.808 -9.437 -7.231 1.00 95.12 184 ILE A N 1
ATOM 1511 C CA . ILE A 1 184 ? -0.459 -9.020 -6.812 1.00 95.12 184 ILE A CA 1
ATOM 1512 C C . ILE A 1 184 ? 0.445 -10.236 -6.581 1.00 95.12 184 ILE A C 1
ATOM 1514 O O . ILE A 1 184 ? 1.618 -10.219 -6.965 1.00 95.12 184 ILE A O 1
ATOM 1518 N N . ASN A 1 185 ? -0.061 -11.272 -5.912 1.00 95.31 185 ASN A N 1
ATOM 1519 C CA . ASN A 1 185 ? 0.720 -12.464 -5.599 1.00 95.31 185 ASN A CA 1
ATOM 1520 C C . ASN A 1 185 ? 1.032 -13.280 -6.856 1.00 95.31 185 ASN A C 1
ATOM 1522 O O . ASN A 1 185 ? 2.186 -13.668 -7.037 1.00 95.31 185 ASN A O 1
ATOM 1526 N N . GLN A 1 186 ? 0.065 -13.441 -7.759 1.00 95.62 186 GLN A N 1
ATOM 1527 C CA . GLN A 1 186 ? 0.280 -14.067 -9.063 1.00 95.62 186 GLN A CA 1
ATOM 1528 C C . GLN A 1 186 ? 1.360 -13.326 -9.864 1.00 95.62 186 GLN A C 1
ATOM 1530 O O . GLN A 1 186 ? 2.321 -13.932 -10.337 1.00 95.62 186 GLN A O 1
ATOM 1535 N N . MET A 1 187 ? 1.291 -11.996 -9.917 1.00 93.44 187 MET A N 1
ATOM 1536 C CA . MET A 1 187 ? 2.283 -11.174 -10.613 1.00 93.44 187 MET A CA 1
ATOM 1537 C C . MET A 1 187 ? 3.681 -11.263 -9.992 1.00 93.44 187 MET A C 1
ATOM 1539 O O . MET A 1 187 ? 4.689 -11.289 -10.701 1.00 93.44 187 MET A O 1
ATOM 1543 N N . LYS A 1 188 ? 3.776 -11.372 -8.661 1.00 93.62 188 LYS A N 1
ATOM 1544 C CA . LYS A 1 188 ? 5.053 -11.639 -7.978 1.00 93.62 188 LYS A CA 1
ATOM 1545 C C . LYS A 1 188 ? 5.615 -13.012 -8.334 1.00 93.62 188 LYS A C 1
ATOM 1547 O O . LYS A 1 188 ? 6.835 -13.130 -8.458 1.00 93.62 188 LYS A O 1
ATOM 1552 N N . THR A 1 189 ? 4.768 -14.027 -8.480 1.00 94.56 189 THR A N 1
ATOM 1553 C CA . THR A 1 189 ? 5.181 -15.358 -8.940 1.00 94.56 189 THR A CA 1
ATOM 1554 C C . THR A 1 189 ? 5.704 -15.284 -10.371 1.00 94.56 189 THR A C 1
ATOM 1556 O O . THR A 1 189 ? 6.839 -15.689 -10.607 1.00 94.56 189 THR A O 1
ATOM 1559 N N . ASN A 1 190 ? 4.977 -14.631 -11.282 1.00 91.75 190 ASN A N 1
ATOM 1560 C CA . ASN A 1 190 ? 5.414 -14.412 -12.667 1.00 91.75 190 ASN A CA 1
ATOM 1561 C C . ASN A 1 190 ? 6.772 -13.700 -12.739 1.00 91.75 190 ASN A C 1
ATOM 1563 O O . ASN A 1 190 ? 7.651 -14.088 -13.507 1.00 91.75 190 ASN A O 1
ATOM 1567 N N . LEU A 1 191 ? 6.982 -12.692 -11.888 1.00 90.56 191 LEU A N 1
ATOM 1568 C CA . LEU A 1 191 ? 8.256 -11.982 -11.786 1.00 90.56 191 LEU A CA 1
ATOM 1569 C C . LEU A 1 191 ? 9.396 -12.888 -11.296 1.00 90.56 191 LEU A C 1
ATOM 1571 O O . LEU A 1 191 ? 10.527 -12.763 -11.769 1.00 90.56 191 LEU A O 1
ATOM 1575 N N . LYS A 1 192 ? 9.140 -13.783 -10.335 1.00 90.56 192 LYS A N 1
ATOM 1576 C CA . LYS A 1 192 ? 10.142 -14.761 -9.884 1.00 90.56 192 LYS A CA 1
ATOM 1577 C C . LYS A 1 192 ? 10.485 -15.742 -11.005 1.00 90.56 192 LYS A C 1
ATOM 1579 O O . LYS A 1 192 ? 11.670 -15.933 -11.270 1.00 90.56 192 LYS A O 1
ATOM 1584 N N . SER A 1 193 ? 9.481 -16.283 -11.694 1.00 89.25 193 SER A N 1
ATOM 1585 C CA . SER A 1 193 ? 9.671 -17.214 -12.811 1.00 89.25 193 SER A CA 1
ATOM 1586 C C . SER A 1 193 ? 10.430 -16.567 -13.970 1.00 89.25 193 SER A C 1
ATOM 1588 O O . SER A 1 193 ? 11.401 -17.138 -14.455 1.00 89.25 193 SER A O 1
ATOM 1590 N N . SER A 1 194 ? 10.084 -15.329 -14.346 1.00 86.62 194 SER A N 1
ATOM 1591 C CA . SER A 1 194 ? 10.798 -14.587 -15.395 1.00 86.62 194 SER A CA 1
ATOM 1592 C C . SER A 1 194 ? 12.268 -14.346 -15.039 1.00 86.62 194 SER A C 1
ATOM 1594 O O . SER A 1 194 ? 13.131 -14.403 -15.911 1.00 86.62 194 SER A O 1
ATOM 1596 N N . ARG A 1 195 ? 12.587 -14.113 -13.760 1.00 85.81 195 ARG A N 1
ATOM 1597 C CA . ARG A 1 195 ? 13.980 -13.992 -13.306 1.00 85.81 195 ARG A CA 1
ATOM 1598 C C . ARG A 1 195 ? 14.737 -15.313 -13.336 1.00 85.81 195 ARG A C 1
ATOM 1600 O O . ARG A 1 195 ? 15.938 -15.279 -13.572 1.00 85.81 195 ARG A O 1
ATOM 1607 N N . ALA A 1 196 ? 14.072 -16.427 -13.039 1.00 85.81 196 ALA A N 1
ATOM 1608 C CA . ALA A 1 196 ? 14.685 -17.750 -13.070 1.00 85.81 196 ALA A CA 1
ATOM 1609 C C . ALA A 1 196 ? 15.014 -18.171 -14.508 1.00 85.81 196 ALA A C 1
ATOM 1611 O O . ALA A 1 196 ? 16.151 -18.541 -14.775 1.00 85.81 196 ALA A O 1
ATOM 1612 N N . GLN A 1 197 ? 14.063 -18.002 -15.434 1.00 83.56 197 GLN A N 1
ATOM 1613 C CA . GLN A 1 197 ? 14.244 -18.302 -16.861 1.00 83.56 197 GLN A CA 1
ATOM 1614 C C . GLN A 1 197 ? 15.475 -17.585 -17.432 1.00 83.56 197 GLN A C 1
ATOM 1616 O O . GLN A 1 197 ? 16.339 -18.211 -18.023 1.00 83.56 197 GLN A O 1
ATOM 1621 N N . CYS A 1 198 ? 15.637 -16.296 -17.137 1.00 76.06 198 CYS A N 1
ATOM 1622 C CA . CYS A 1 198 ? 16.760 -15.507 -17.657 1.00 76.06 198 CYS A CA 1
ATOM 1623 C C . CYS A 1 198 ? 18.087 -15.676 -16.912 1.00 76.06 198 CYS A C 1
ATOM 1625 O O . CYS A 1 198 ? 19.039 -14.975 -17.236 1.00 76.06 198 CYS A O 1
ATOM 1627 N N . ARG A 1 199 ? 18.130 -16.488 -15.851 1.00 75.81 199 ARG A N 1
ATOM 1628 C CA . ARG A 1 199 ? 19.387 -16.919 -15.218 1.00 75.81 199 ARG A CA 1
ATOM 1629 C C . ARG A 1 199 ? 19.869 -18.259 -15.771 1.00 75.81 199 ARG A C 1
ATOM 1631 O O . ARG A 1 199 ? 21.026 -18.587 -15.555 1.00 75.81 199 ARG A O 1
ATOM 1638 N N . ALA A 1 200 ? 18.970 -19.025 -16.387 1.00 66.44 200 ALA A N 1
ATOM 1639 C CA . ALA A 1 200 ? 19.241 -20.338 -16.961 1.00 66.44 200 ALA A CA 1
ATOM 1640 C C . ALA A 1 200 ? 19.576 -20.280 -18.466 1.00 66.44 200 ALA A C 1
ATOM 1642 O O . ALA A 1 200 ? 19.995 -21.289 -19.020 1.00 66.44 200 ALA A O 1
ATOM 1643 N N . SER A 1 201 ? 19.366 -19.125 -19.109 1.00 56.81 201 SER A N 1
ATOM 1644 C CA . SER A 1 201 ? 19.787 -18.792 -20.481 1.00 56.81 201 SER A CA 1
ATOM 1645 C C . SER A 1 201 ? 21.044 -17.937 -20.454 1.00 56.81 201 SER A C 1
ATOM 1647 O O . SER A 1 201 ? 21.860 -18.086 -21.382 1.00 56.81 201 SER A O 1
#

Sequence (201 aa):
MLKFIFCISLLILICNNYVFGDVTQFCDNYAKCLEQLEEKQRECRESFALRRKVLEESDDDSKCSKKRNHDLHYEITALNLRKTENIRDCIQENLENAEEIKTADARKKCQHQFDKLIQTLNTKSKRAKKPKQGKKQRKLSVRKEESRCKKERKILHKKCHKIGKCCNLVQKCYDKAAPLLTQINQMKTNLKSSRAQCRAS